Protein AF-A0A3Q0KCV6-F1 (afdb_monomer)

Mean predicted aligned error: 20.32 Å

Secondary structure (DSSP, 8-state):
-HHHHHHHHHHHHHHHHHHHHHHHHHHHHHHHHHHHHHHHHHHHHHHHHHHHHHHHHHHHHHHS-TT---SSTT---HHHHHHHHHHHHHHHHHHHHHHHHHHHHHHHHHHHHHS-----TT--HHHHHHHHHHHHHHHHHHHHHHHHHHHHHHHHHHHHHHHHHHHHHHT-S----------HHHHHHHHHHTTTT---HHHHHHTS---S-GGG-------------

Radius of gyration: 43.37 Å; Cα contacts (8 Å, |Δi|>4): 8; chains: 1; bounding box: 98×138×79 Å

Structure (mmCIF, N/CA/C/O backbone):
data_AF-A0A3Q0KCV6-F1
#
_entry.id   AF-A0A3Q0KCV6-F1
#
loop_
_atom_site.group_PDB
_atom_site.id
_atom_site.type_symbol
_atom_site.label_atom_id
_atom_site.label_alt_id
_atom_site.label_comp_id
_atom_site.label_asym_id
_atom_site.label_entity_id
_atom_site.label_seq_id
_atom_site.pdbx_PDB_ins_code
_atom_site.Cartn_x
_atom_site.Cartn_y
_atom_site.Cartn_z
_atom_site.occupancy
_atom_site.B_iso_or_equiv
_atom_site.auth_seq_id
_atom_site.auth_comp_id
_atom_site.auth_asym_id
_atom_site.auth_atom_id
_atom_site.pdbx_PDB_model_num
ATOM 1 N N . MET A 1 1 ? 47.510 -60.509 -46.203 1.00 56.00 1 MET A N 1
ATOM 2 C CA . MET A 1 1 ? 46.938 -59.535 -47.153 1.00 56.00 1 MET A CA 1
ATOM 3 C C . MET A 1 1 ? 45.638 -58.962 -46.602 1.00 56.00 1 MET A C 1
ATOM 5 O O . MET A 1 1 ? 45.603 -57.763 -46.408 1.00 56.00 1 MET A O 1
ATOM 9 N N . SER A 1 2 ? 44.637 -59.771 -46.224 1.00 66.00 2 SER A N 1
ATOM 10 C CA . SER A 1 2 ? 43.374 -59.248 -45.657 1.00 66.00 2 SER A CA 1
ATOM 11 C C . SER A 1 2 ? 43.513 -58.468 -44.338 1.00 66.00 2 SER A C 1
ATOM 13 O O . SER A 1 2 ? 42.807 -57.486 -44.146 1.00 66.00 2 SER A O 1
ATOM 15 N N . ASP A 1 3 ? 44.445 -58.845 -43.454 1.00 68.88 3 ASP A N 1
ATOM 16 C CA . ASP A 1 3 ? 44.674 -58.100 -42.201 1.00 68.88 3 ASP A CA 1
ATOM 17 C C . ASP A 1 3 ? 45.334 -56.726 -42.427 1.00 68.88 3 ASP A C 1
ATOM 19 O O . ASP A 1 3 ? 45.187 -55.828 -41.606 1.00 68.88 3 ASP A O 1
ATOM 23 N N . GLU A 1 4 ? 46.043 -56.549 -43.546 1.00 66.38 4 GLU A N 1
ATOM 24 C CA . GLU A 1 4 ? 46.790 -55.327 -43.873 1.00 66.38 4 GLU A CA 1
ATOM 25 C C . GLU A 1 4 ? 45.861 -54.275 -44.502 1.00 66.38 4 GLU A C 1
ATOM 27 O O . GLU A 1 4 ? 45.893 -53.117 -44.096 1.00 66.38 4 GLU A O 1
ATOM 32 N N . GLU A 1 5 ? 44.940 -54.693 -45.385 1.00 73.00 5 GLU A N 1
ATOM 33 C CA . GLU A 1 5 ? 43.872 -53.826 -45.919 1.00 73.00 5 GLU A CA 1
ATOM 34 C C . GLU A 1 5 ? 42.915 -53.349 -44.816 1.00 73.00 5 GLU A C 1
ATOM 36 O O . GLU A 1 5 ? 42.505 -52.190 -44.807 1.00 73.00 5 GLU A O 1
ATOM 41 N N . SER A 1 6 ? 42.590 -54.210 -43.842 1.00 71.25 6 SER A N 1
ATOM 42 C CA . SER A 1 6 ? 41.711 -53.825 -42.732 1.00 71.25 6 SER A CA 1
ATOM 43 C C . SER A 1 6 ? 42.385 -52.845 -41.760 1.00 71.25 6 SER A C 1
ATOM 45 O O . SER A 1 6 ? 41.703 -52.001 -41.181 1.00 71.25 6 SER A O 1
ATOM 47 N N . GLN A 1 7 ? 43.710 -52.930 -41.585 1.00 72.50 7 GLN A N 1
ATOM 48 C CA . GLN A 1 7 ? 44.479 -51.952 -40.803 1.00 72.50 7 GLN A CA 1
ATOM 49 C C . GLN A 1 7 ? 44.656 -50.626 -41.551 1.00 72.50 7 GLN A C 1
ATOM 51 O O . GLN A 1 7 ? 44.561 -49.573 -40.925 1.00 72.50 7 GLN A O 1
ATOM 56 N N . GLN A 1 8 ? 44.860 -50.666 -42.872 1.00 71.62 8 GLN A N 1
ATOM 57 C CA . GLN A 1 8 ? 44.928 -49.466 -43.712 1.00 71.62 8 GLN A CA 1
ATOM 58 C C . GLN A 1 8 ? 43.597 -48.711 -43.720 1.00 71.62 8 GLN A C 1
ATOM 60 O O . GLN A 1 8 ? 43.591 -47.523 -43.423 1.00 71.62 8 GLN A O 1
ATOM 65 N N . SER A 1 9 ? 42.472 -49.406 -43.923 1.00 73.00 9 SER A N 1
ATOM 66 C CA . SER A 1 9 ? 41.137 -48.791 -43.901 1.00 73.00 9 SER A CA 1
ATOM 67 C C . SER A 1 9 ? 40.805 -48.152 -42.547 1.00 73.00 9 SER A C 1
ATOM 69 O O . SER A 1 9 ? 40.265 -47.053 -42.516 1.00 73.00 9 SER A O 1
ATOM 71 N N . SER A 1 10 ? 41.169 -48.787 -41.426 1.00 79.62 10 SER A N 1
ATOM 72 C CA . SER A 1 10 ? 40.952 -48.201 -40.094 1.00 79.62 10 SER A CA 1
ATOM 73 C C . SER A 1 10 ? 41.863 -47.000 -39.811 1.00 79.62 10 SER A C 1
ATOM 75 O O . SER A 1 10 ? 41.483 -46.131 -39.028 1.00 79.62 10 SER A O 1
ATOM 77 N N . SER A 1 11 ? 43.066 -46.965 -40.393 1.00 82.94 11 SER A N 1
ATOM 78 C CA . SER A 1 11 ? 43.980 -45.826 -40.264 1.00 82.94 11 SER A CA 1
ATOM 79 C C . SER A 1 11 ? 43.503 -44.645 -41.105 1.00 82.94 11 SER A C 1
ATOM 81 O O . SER A 1 11 ? 43.511 -43.525 -40.609 1.00 82.94 11 SER A O 1
ATOM 83 N N . GLU A 1 12 ? 43.047 -44.896 -42.336 1.00 82.50 12 GLU A N 1
ATOM 84 C CA . GLU A 1 12 ? 42.487 -43.872 -43.227 1.00 82.50 12 GLU A CA 1
ATOM 85 C C . GLU A 1 12 ? 41.202 -43.266 -42.645 1.00 82.50 12 GLU A C 1
ATOM 87 O O . GLU A 1 12 ? 41.104 -42.046 -42.575 1.00 82.50 12 GLU A O 1
ATOM 92 N N . GLU A 1 13 ? 40.275 -44.077 -42.112 1.00 79.69 13 GLU A N 1
ATOM 93 C CA . GLU A 1 13 ? 39.070 -43.559 -41.436 1.00 79.69 13 GLU A CA 1
ATOM 94 C C . GLU A 1 13 ? 39.417 -42.689 -40.213 1.00 79.69 13 GLU A C 1
ATOM 96 O O . GLU A 1 13 ? 38.795 -41.651 -39.991 1.00 79.69 13 GLU A O 1
ATOM 101 N N . SER A 1 14 ? 40.434 -43.073 -39.430 1.00 82.50 14 SER A N 1
ATOM 102 C CA . SER A 1 14 ? 40.869 -42.282 -38.271 1.00 82.50 14 SER A CA 1
ATOM 103 C C . SER A 1 14 ? 41.563 -40.976 -38.671 1.00 82.50 14 SER A C 1
ATOM 105 O O . SER A 1 14 ? 41.481 -39.998 -37.923 1.00 82.50 14 SER A O 1
ATOM 107 N N . GLU A 1 15 ? 42.280 -40.956 -39.795 1.00 82.88 15 GLU A N 1
ATOM 108 C CA . GLU A 1 15 ? 42.893 -39.740 -40.332 1.00 82.88 15 GLU A CA 1
ATOM 109 C C . GLU A 1 15 ? 41.817 -38.805 -40.898 1.00 82.88 15 GLU A C 1
ATOM 111 O O . GLU A 1 15 ? 41.796 -37.632 -40.515 1.00 82.88 15 GLU A O 1
ATOM 116 N N . GLU A 1 16 ? 40.868 -39.324 -41.685 1.00 82.31 16 GLU A N 1
ATOM 117 C CA . GLU A 1 16 ? 39.730 -38.561 -42.219 1.00 82.31 16 GLU A CA 1
ATOM 118 C C . GLU A 1 16 ? 38.868 -37.945 -41.105 1.00 82.31 16 GLU A C 1
ATOM 120 O O . GLU A 1 16 ? 38.565 -36.752 -41.160 1.00 82.31 16 GLU A O 1
ATOM 125 N N . GLU A 1 17 ? 38.536 -38.694 -40.044 1.00 82.31 17 GLU A N 1
ATOM 126 C CA . GLU A 1 17 ? 37.753 -38.167 -38.912 1.00 82.31 17 GLU A CA 1
ATOM 127 C C . GLU A 1 17 ? 38.504 -37.038 -38.178 1.00 82.31 17 GLU A C 1
ATOM 129 O O . GLU A 1 17 ? 37.912 -36.022 -37.796 1.00 82.31 17 GLU A O 1
ATOM 134 N N . SER A 1 18 ? 39.831 -37.161 -38.045 1.00 85.62 18 SER A N 1
ATOM 135 C CA . SER A 1 18 ? 40.669 -36.112 -37.450 1.00 85.62 18 SER A CA 1
ATOM 136 C C . SER A 1 18 ? 40.753 -34.858 -38.332 1.00 85.62 18 SER A C 1
ATOM 138 O O . SER A 1 18 ? 40.720 -33.728 -37.830 1.00 85.62 18 SER A O 1
ATOM 140 N N . GLU A 1 19 ? 40.817 -35.025 -39.655 1.00 88.56 19 GLU A N 1
ATOM 141 C CA . GLU A 1 19 ? 40.820 -33.914 -40.602 1.00 88.56 19 GLU A CA 1
ATOM 142 C C . GLU A 1 19 ? 39.466 -33.195 -40.608 1.00 88.56 19 GLU A C 1
ATOM 144 O O . GLU A 1 19 ? 39.440 -31.963 -40.502 1.00 88.56 19 GLU A O 1
ATOM 149 N N . GLU A 1 20 ? 38.352 -33.933 -40.610 1.00 86.06 20 GLU A N 1
ATOM 150 C CA . GLU A 1 20 ? 37.003 -33.366 -40.508 1.00 86.06 20 GLU A CA 1
ATOM 151 C C . GLU A 1 20 ? 36.790 -32.602 -39.192 1.00 86.06 20 GLU A C 1
ATOM 153 O O . GLU A 1 20 ? 36.236 -31.494 -39.201 1.00 86.06 20 GLU A O 1
ATOM 158 N N . GLU A 1 21 ? 37.259 -33.134 -38.056 1.00 86.94 21 GLU A N 1
ATOM 159 C CA . GLU A 1 21 ? 37.145 -32.456 -36.759 1.00 86.94 21 GLU A CA 1
ATOM 160 C C . GLU A 1 21 ? 37.968 -31.157 -36.733 1.00 86.94 21 GLU A C 1
ATOM 162 O O . GLU A 1 21 ? 37.464 -30.105 -36.317 1.00 86.94 21 GLU A O 1
ATOM 167 N N . THR A 1 22 ? 39.198 -31.177 -37.263 1.00 89.69 22 THR A N 1
ATOM 168 C CA . THR A 1 22 ? 40.029 -29.963 -37.348 1.00 89.69 22 THR A CA 1
ATOM 169 C C . THR A 1 22 ? 39.470 -28.930 -38.329 1.00 89.69 22 THR A C 1
ATOM 171 O O . THR A 1 22 ? 39.596 -27.720 -38.089 1.00 89.69 22 THR A O 1
ATOM 174 N N . GLU A 1 23 ? 38.836 -29.358 -39.425 1.00 89.56 23 GLU A N 1
ATOM 175 C CA . GLU A 1 23 ? 38.186 -28.452 -40.369 1.00 89.56 23 GLU A CA 1
ATOM 176 C C . GLU A 1 23 ? 36.927 -27.828 -39.753 1.00 89.56 23 GLU A C 1
ATOM 178 O O . GLU A 1 23 ? 36.720 -26.612 -39.853 1.00 89.56 23 GLU A O 1
ATOM 183 N N . LYS A 1 24 ? 36.121 -28.624 -39.042 1.00 90.69 24 LYS A N 1
ATOM 184 C CA . LYS A 1 24 ? 34.935 -28.151 -38.323 1.00 90.69 24 LYS A CA 1
ATOM 185 C C . LYS A 1 24 ? 35.299 -27.154 -37.224 1.00 90.69 24 LYS A C 1
ATOM 187 O O . LYS A 1 24 ? 34.682 -26.092 -37.151 1.00 90.69 24 LYS A O 1
ATOM 192 N N . GLU A 1 25 ? 36.339 -27.422 -36.435 1.00 90.88 25 GLU A N 1
ATOM 193 C CA . GLU A 1 25 ? 36.815 -26.498 -35.397 1.00 90.88 25 GLU A CA 1
ATOM 194 C C . GLU A 1 25 ? 37.319 -25.174 -36.001 1.00 90.88 25 GLU A C 1
ATOM 196 O O . GLU A 1 25 ? 37.036 -24.089 -35.477 1.00 90.88 25 GLU A O 1
ATOM 201 N N . LYS A 1 26 ? 38.035 -25.227 -37.135 1.00 92.44 26 LYS A N 1
ATOM 202 C CA . LYS A 1 26 ? 38.460 -24.020 -37.866 1.00 92.44 26 LYS A CA 1
ATOM 203 C C . LYS A 1 26 ? 37.263 -23.219 -38.376 1.00 92.44 26 LYS A C 1
ATOM 205 O O . LYS A 1 26 ? 37.258 -21.998 -38.205 1.00 92.44 26 LYS A O 1
ATOM 210 N N . ARG A 1 27 ? 36.248 -23.883 -38.944 1.00 92.25 27 ARG A N 1
ATOM 211 C CA . ARG A 1 27 ? 35.008 -23.242 -39.416 1.00 92.25 27 ARG A CA 1
ATOM 212 C C . ARG A 1 27 ? 34.227 -22.604 -38.264 1.00 92.25 27 ARG A C 1
ATOM 214 O O . ARG A 1 27 ? 33.822 -21.450 -38.384 1.00 92.25 27 ARG A O 1
ATOM 221 N N . GLU A 1 28 ? 34.083 -23.286 -37.127 1.00 91.69 28 GLU A N 1
ATOM 222 C CA . GLU A 1 28 ? 33.410 -22.741 -35.936 1.00 91.69 28 GLU A CA 1
ATOM 223 C C . GLU A 1 28 ? 34.157 -21.529 -35.355 1.00 91.69 28 GLU A C 1
ATOM 225 O O . GLU A 1 28 ? 33.541 -20.499 -35.065 1.00 91.69 28 GLU A O 1
ATOM 230 N N . LYS A 1 29 ? 35.493 -21.597 -35.255 1.00 92.44 29 LYS A N 1
ATOM 231 C CA . LYS A 1 29 ? 36.323 -20.458 -34.822 1.00 92.44 29 LYS A CA 1
ATOM 232 C C . LYS A 1 29 ? 36.234 -19.279 -35.789 1.00 92.44 29 LYS A C 1
ATOM 234 O O . LYS A 1 29 ? 36.196 -18.129 -35.345 1.00 92.44 29 LYS A O 1
ATOM 239 N N . GLU A 1 30 ? 36.214 -19.527 -37.097 1.00 92.50 30 GLU A N 1
ATOM 240 C CA . GLU A 1 30 ? 36.059 -18.474 -38.102 1.00 92.50 30 GLU A CA 1
ATOM 241 C C . GLU A 1 30 ? 34.667 -17.830 -38.034 1.00 92.50 30 GLU A C 1
ATOM 243 O O . GLU A 1 30 ? 34.565 -16.601 -38.011 1.00 92.50 30 GLU A O 1
ATOM 248 N N . GLU A 1 31 ? 33.600 -18.626 -37.916 1.00 92.50 31 GLU A N 1
ATOM 249 C CA . GLU A 1 31 ? 32.241 -18.115 -37.722 1.00 92.50 31 GLU A CA 1
ATOM 250 C C . GLU A 1 31 ? 32.115 -17.283 -36.444 1.00 92.50 31 GLU A C 1
ATOM 252 O O . GLU A 1 31 ? 31.537 -16.193 -36.476 1.00 92.50 31 GLU A O 1
ATOM 257 N N . GLU A 1 32 ? 32.672 -17.748 -35.324 1.00 92.38 32 GLU A N 1
ATOM 258 C CA . GLU A 1 32 ? 32.639 -17.006 -34.065 1.00 92.38 32 GLU A CA 1
ATOM 259 C C . GLU A 1 32 ? 33.381 -15.667 -34.189 1.00 92.38 32 GLU A C 1
ATOM 261 O O . GLU A 1 32 ? 32.884 -14.627 -33.740 1.00 92.38 32 GLU A O 1
ATOM 266 N N . ARG A 1 33 ? 34.545 -15.658 -34.851 1.00 92.75 33 ARG A N 1
ATOM 267 C CA . ARG A 1 33 ? 35.286 -14.421 -35.131 1.00 92.75 33 ARG A CA 1
ATOM 268 C C . ARG A 1 33 ? 34.484 -13.462 -36.004 1.00 92.75 33 ARG A C 1
ATOM 270 O O . ARG A 1 33 ? 34.406 -12.282 -35.660 1.00 92.75 33 ARG A O 1
ATOM 277 N N . ARG A 1 34 ? 33.844 -13.952 -37.071 1.00 92.69 34 ARG A N 1
ATOM 278 C CA . ARG A 1 34 ? 32.993 -13.128 -37.945 1.00 92.69 34 ARG A CA 1
ATOM 279 C C . ARG A 1 34 ? 31.799 -12.546 -37.190 1.00 92.69 34 ARG A C 1
ATOM 281 O O . ARG A 1 34 ? 31.542 -11.352 -37.318 1.00 92.69 34 ARG A O 1
ATOM 288 N N . ARG A 1 35 ? 31.127 -13.337 -36.344 1.00 91.62 35 ARG A N 1
ATOM 289 C CA . ARG A 1 35 ? 30.010 -12.863 -35.502 1.00 91.62 35 ARG A CA 1
ATOM 290 C C . ARG A 1 35 ? 30.453 -11.768 -34.529 1.00 91.62 35 ARG A C 1
ATOM 292 O O . ARG A 1 35 ? 29.787 -10.741 -34.425 1.00 91.62 35 ARG A O 1
ATOM 299 N N . ARG A 1 36 ? 31.598 -11.947 -33.859 1.00 91.38 36 ARG A N 1
ATOM 300 C CA . ARG A 1 36 ? 32.158 -10.938 -32.938 1.00 91.38 36 ARG A CA 1
ATOM 301 C C . ARG A 1 36 ? 32.555 -9.651 -33.666 1.00 91.38 36 ARG A C 1
ATOM 303 O O . ARG A 1 36 ? 32.290 -8.558 -33.168 1.00 91.38 36 ARG A O 1
ATOM 310 N N . GLU A 1 37 ? 33.181 -9.756 -34.837 1.00 92.00 37 GLU A N 1
ATOM 311 C CA . GLU A 1 37 ? 33.550 -8.588 -35.648 1.00 92.00 37 GLU A CA 1
ATOM 312 C C . GLU A 1 37 ? 32.313 -7.829 -36.153 1.00 92.00 37 GLU A C 1
ATOM 314 O O . GLU A 1 37 ? 32.285 -6.595 -36.094 1.00 92.00 37 GLU A O 1
ATOM 319 N N . GLU A 1 38 ? 31.263 -8.544 -36.568 1.00 92.44 38 GLU A N 1
ATOM 320 C CA . GLU A 1 38 ? 29.994 -7.947 -36.986 1.00 92.44 38 GLU A CA 1
ATOM 321 C C . GLU A 1 38 ? 29.279 -7.240 -35.823 1.00 92.44 38 GLU A C 1
ATOM 323 O O . GLU A 1 38 ? 28.826 -6.104 -35.979 1.00 92.44 38 GLU A O 1
ATOM 328 N N . GLU A 1 39 ? 29.239 -7.847 -34.634 1.00 92.31 39 GLU A N 1
ATOM 329 C CA . GLU A 1 39 ? 28.648 -7.236 -33.437 1.00 92.31 39 GLU A CA 1
ATOM 330 C C . GLU A 1 39 ? 29.364 -5.928 -33.055 1.00 92.31 39 GLU A C 1
ATOM 332 O O . GLU A 1 39 ? 28.720 -4.894 -32.838 1.00 92.31 39 GLU A O 1
ATOM 337 N N . VAL A 1 40 ? 30.702 -5.931 -33.059 1.00 95.12 40 VAL A N 1
ATOM 338 C CA . VAL A 1 40 ? 31.512 -4.733 -32.777 1.00 95.12 40 VAL A CA 1
ATOM 339 C C . VAL A 1 40 ? 31.303 -3.654 -33.846 1.00 95.12 40 VAL A C 1
ATOM 341 O O . VAL A 1 40 ? 31.246 -2.461 -33.521 1.00 95.12 40 VAL A O 1
ATOM 344 N N . ALA A 1 41 ? 31.168 -4.034 -35.120 1.00 95.00 41 ALA A N 1
ATOM 345 C CA . ALA A 1 41 ? 30.876 -3.098 -36.202 1.00 95.00 41 ALA A CA 1
ATOM 346 C C . ALA A 1 41 ? 29.479 -2.468 -36.051 1.00 95.00 41 ALA A C 1
ATOM 348 O O . ALA A 1 41 ? 29.352 -1.241 -36.134 1.00 95.00 41 ALA A O 1
ATOM 349 N N . GLN A 1 42 ? 28.455 -3.272 -35.740 1.00 92.50 42 GLN A N 1
ATOM 350 C CA . GLN A 1 42 ? 27.093 -2.791 -35.488 1.00 92.50 42 GLN A CA 1
ATOM 351 C C . GLN A 1 42 ? 27.034 -1.863 -34.265 1.00 92.50 42 GLN A C 1
ATOM 353 O O . GLN A 1 42 ? 26.396 -0.808 -34.319 1.00 92.50 42 GLN A O 1
ATOM 358 N N . GLU A 1 43 ? 27.730 -2.190 -33.171 1.00 92.69 43 GLU A N 1
ATOM 359 C CA . GLU A 1 43 ? 27.782 -1.337 -31.978 1.00 92.69 43 GLU A CA 1
ATOM 360 C C . GLU A 1 43 ? 28.440 0.021 -32.282 1.00 92.69 43 GLU A C 1
ATOM 362 O O . GLU A 1 43 ? 27.935 1.078 -31.881 1.00 92.69 43 GLU A O 1
ATOM 367 N N . ARG A 1 44 ? 29.545 0.022 -33.042 1.00 93.56 44 ARG A N 1
ATOM 368 C CA . ARG A 1 44 ? 30.211 1.256 -33.489 1.00 93.56 44 ARG A CA 1
ATOM 369 C C . ARG A 1 44 ? 29.294 2.098 -34.372 1.00 93.56 44 ARG A C 1
ATOM 371 O O . ARG A 1 44 ? 29.227 3.314 -34.179 1.00 93.56 44 ARG A O 1
ATOM 378 N N . GLN A 1 45 ? 28.568 1.475 -35.298 1.00 92.44 45 GLN A N 1
ATOM 379 C CA . GLN A 1 45 ? 27.646 2.175 -36.191 1.00 92.44 45 GLN A CA 1
ATOM 380 C C . GLN A 1 45 ? 26.478 2.800 -35.411 1.00 92.44 45 GLN A C 1
ATOM 382 O O . GLN A 1 45 ? 26.192 3.983 -35.599 1.00 92.44 45 GLN A O 1
ATOM 387 N N . ARG A 1 46 ? 25.901 2.070 -34.442 1.00 92.88 46 ARG A N 1
ATOM 388 C CA . ARG A 1 46 ? 24.862 2.584 -33.529 1.00 92.88 46 ARG A CA 1
ATOM 389 C C . ARG A 1 46 ? 25.357 3.767 -32.697 1.00 92.88 46 ARG A C 1
ATOM 391 O O . ARG A 1 46 ? 24.667 4.779 -32.610 1.00 92.88 46 ARG A O 1
ATOM 398 N N . LYS A 1 47 ? 26.569 3.691 -32.132 1.00 93.62 47 LYS A N 1
ATOM 399 C CA . LYS A 1 47 ? 27.167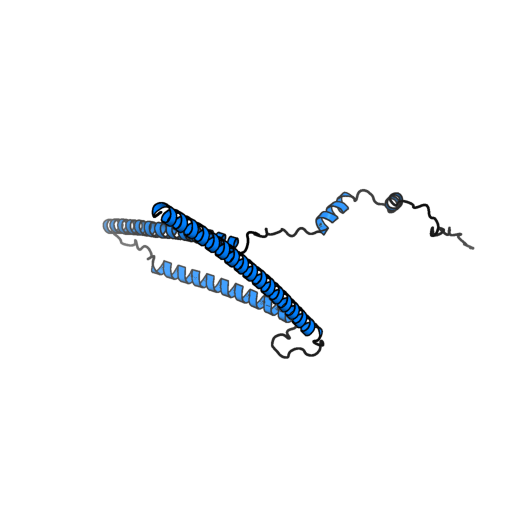 4.805 -31.366 1.00 93.62 47 LYS A CA 1
ATOM 400 C C . LYS A 1 47 ? 27.401 6.043 -32.233 1.00 93.62 47 LYS A C 1
ATOM 402 O O . LYS A 1 47 ? 27.160 7.163 -31.780 1.00 93.62 47 LYS A O 1
ATOM 407 N N . LEU A 1 48 ? 27.860 5.862 -33.472 1.00 93.62 48 LEU A N 1
ATOM 408 C CA . LEU A 1 48 ? 28.056 6.964 -34.417 1.00 93.62 48 LEU A CA 1
ATOM 409 C C . LEU A 1 48 ? 26.725 7.595 -34.840 1.00 93.62 48 LEU A C 1
ATOM 411 O O . LEU A 1 48 ? 26.634 8.821 -34.902 1.00 93.62 48 LEU A O 1
ATOM 415 N N . GLU A 1 49 ? 25.694 6.791 -35.092 1.00 91.50 49 GLU A N 1
ATOM 416 C CA . GLU A 1 49 ? 24.355 7.277 -35.430 1.00 91.50 49 GLU A CA 1
ATOM 417 C C . GLU A 1 49 ? 23.702 8.009 -34.250 1.00 91.50 49 GLU A C 1
ATOM 419 O O . GLU A 1 49 ? 23.169 9.106 -34.419 1.00 91.50 49 GLU A O 1
ATOM 424 N N . GLU A 1 50 ? 23.819 7.474 -33.033 1.00 91.19 50 GLU A N 1
ATOM 425 C CA . GLU A 1 50 ? 23.315 8.122 -31.821 1.00 91.19 50 GLU A CA 1
ATOM 426 C C . GLU A 1 50 ? 24.025 9.458 -31.563 1.00 91.19 50 GLU A C 1
ATOM 428 O O . GLU A 1 50 ? 23.374 10.460 -31.248 1.00 91.19 50 GLU A O 1
ATOM 433 N N . LYS A 1 51 ? 25.352 9.506 -31.745 1.00 93.19 51 LYS A N 1
ATOM 434 C CA . LYS A 1 51 ? 26.129 10.745 -31.632 1.00 93.19 51 LYS A CA 1
ATOM 435 C C . LYS A 1 51 ? 25.695 11.767 -32.685 1.00 93.19 51 LYS A C 1
ATOM 437 O O . LYS A 1 51 ? 25.395 12.900 -32.318 1.00 93.19 51 LYS A O 1
ATOM 442 N N . LYS A 1 52 ? 25.561 11.365 -33.954 1.00 92.00 52 LYS A N 1
ATOM 443 C CA . LYS A 1 52 ? 25.057 12.240 -35.029 1.00 92.00 52 LYS A CA 1
ATOM 444 C C . LYS A 1 52 ? 23.637 12.734 -34.752 1.00 92.00 52 LYS A C 1
ATOM 446 O O . LYS A 1 52 ? 23.345 13.902 -34.984 1.00 92.00 52 LYS A O 1
ATOM 451 N N . ARG A 1 53 ? 22.758 11.884 -34.214 1.00 87.81 53 ARG A N 1
ATOM 452 C CA . ARG A 1 53 ? 21.388 12.259 -33.837 1.00 87.81 53 ARG A CA 1
ATOM 453 C C . ARG A 1 53 ? 21.375 13.280 -32.699 1.00 87.81 53 ARG A C 1
ATOM 455 O O . ARG A 1 53 ? 20.629 14.254 -32.775 1.00 87.81 53 ARG A O 1
ATOM 462 N N . LYS A 1 54 ? 22.215 13.090 -31.676 1.00 88.19 54 LYS A N 1
ATOM 463 C CA . LYS A 1 54 ? 22.386 14.041 -30.564 1.00 88.19 54 LYS A CA 1
ATOM 464 C C . LYS A 1 54 ? 22.939 15.382 -31.049 1.00 88.19 54 LYS A C 1
ATOM 466 O O . LYS A 1 54 ? 22.394 16.424 -30.694 1.00 88.19 54 LYS A O 1
ATOM 471 N N . GLU A 1 55 ? 23.960 15.358 -31.902 1.00 89.12 55 GLU A N 1
ATOM 472 C CA . GLU A 1 55 ? 24.550 16.564 -32.494 1.00 89.12 55 GLU A CA 1
ATOM 473 C C . GLU A 1 55 ? 23.557 17.297 -33.409 1.00 89.12 55 GLU A C 1
ATOM 475 O O . GLU A 1 55 ? 23.442 18.518 -33.329 1.00 89.12 55 GLU A O 1
ATOM 480 N N . ALA A 1 56 ? 22.768 16.576 -34.213 1.00 86.69 56 ALA A N 1
ATOM 481 C CA . ALA A 1 56 ? 21.712 17.159 -35.042 1.00 86.69 56 ALA A CA 1
ATOM 482 C C . ALA A 1 56 ? 20.581 17.777 -34.200 1.00 86.69 56 ALA A C 1
ATOM 484 O O . ALA A 1 56 ? 20.081 18.858 -34.524 1.00 86.69 56 ALA A O 1
ATOM 485 N N . GLU A 1 57 ? 20.188 17.136 -33.094 1.00 82.19 57 GLU A N 1
ATOM 486 C CA . GLU A 1 57 ? 19.202 17.687 -32.159 1.00 82.19 57 GLU A CA 1
ATOM 487 C C . GLU A 1 57 ? 19.728 18.954 -31.464 1.00 82.19 57 GLU A C 1
ATOM 489 O O . GLU A 1 57 ? 18.996 19.940 -31.328 1.00 82.19 57 GLU A O 1
ATOM 494 N N . GLU A 1 58 ? 20.997 18.963 -31.048 1.00 80.56 58 GLU A N 1
ATOM 495 C CA . GLU A 1 58 ? 21.629 20.131 -30.433 1.00 80.56 58 GLU A CA 1
ATOM 496 C C . GLU A 1 58 ? 21.803 21.279 -31.439 1.00 80.56 58 GLU A C 1
ATOM 498 O O . GLU A 1 58 ? 21.451 22.423 -31.137 1.00 80.56 58 GLU A O 1
ATOM 503 N N . ALA A 1 59 ? 22.255 20.983 -32.661 1.00 81.62 59 ALA A N 1
ATOM 504 C CA . ALA A 1 59 ? 22.380 21.958 -33.741 1.00 81.62 59 ALA A CA 1
ATOM 505 C C . ALA A 1 59 ? 21.016 22.555 -34.122 1.00 81.62 59 ALA A C 1
ATOM 507 O O . ALA A 1 59 ? 20.891 23.775 -34.249 1.00 81.62 59 ALA A O 1
ATOM 508 N N . SER A 1 60 ? 19.968 21.727 -34.205 1.00 77.31 60 SER A N 1
ATOM 509 C CA . SER A 1 60 ? 18.588 22.180 -34.426 1.00 77.31 60 SER A CA 1
ATOM 510 C C . SER A 1 60 ? 18.089 23.076 -33.288 1.00 77.31 60 SER A C 1
ATOM 512 O O . SER A 1 60 ? 17.455 24.103 -33.534 1.00 77.31 60 SER A O 1
ATOM 514 N N . LYS A 1 61 ? 18.422 22.767 -32.026 1.00 72.94 61 LYS A N 1
ATOM 515 C CA . LYS A 1 61 ? 18.120 23.653 -30.887 1.00 72.94 61 LYS A CA 1
ATOM 516 C C . LYS A 1 61 ? 18.859 24.993 -30.981 1.00 72.94 61 LYS A C 1
ATOM 518 O O . LYS A 1 61 ? 18.261 26.012 -30.642 1.00 72.94 61 LYS A O 1
ATOM 523 N N . LYS A 1 62 ? 20.110 25.009 -31.458 1.00 69.44 62 LYS A N 1
ATOM 524 C CA . LYS A 1 62 ? 20.952 26.217 -31.583 1.00 69.44 62 LYS A CA 1
ATOM 525 C C . LYS A 1 62 ? 20.572 27.111 -32.768 1.00 69.44 62 LYS A C 1
ATOM 527 O O . LYS A 1 62 ? 20.611 28.329 -32.636 1.00 69.44 62 LYS A O 1
ATOM 532 N N . GLN A 1 63 ? 20.167 26.531 -33.902 1.00 62.31 63 GLN A N 1
ATOM 533 C CA . GLN A 1 63 ? 19.747 27.286 -35.094 1.00 62.31 63 GLN A CA 1
ATOM 534 C C . GLN A 1 63 ? 18.354 27.918 -34.967 1.00 62.31 63 GLN A C 1
ATOM 536 O O . GLN A 1 63 ? 17.974 28.775 -35.770 1.00 62.31 63 GLN A O 1
ATOM 541 N N . ARG A 1 64 ? 17.572 27.545 -33.949 1.00 54.84 64 ARG A N 1
ATOM 542 C CA . ARG A 1 64 ? 16.275 28.175 -33.694 1.00 54.84 64 ARG A CA 1
ATOM 543 C C . ARG A 1 64 ? 16.467 29.574 -33.117 1.00 54.84 64 ARG A C 1
ATOM 545 O O . ARG A 1 64 ? 16.653 29.755 -31.918 1.00 54.84 64 ARG A O 1
ATOM 552 N N . LYS A 1 65 ? 16.371 30.571 -34.004 1.00 53.22 65 LYS A N 1
ATOM 553 C CA . LYS A 1 65 ? 16.346 32.002 -33.671 1.00 53.22 65 LYS A CA 1
ATOM 554 C C . LYS A 1 65 ? 15.315 32.282 -32.555 1.00 53.22 65 LYS A C 1
ATOM 556 O O . LYS A 1 65 ? 14.187 31.787 -32.647 1.00 53.22 65 LYS A O 1
ATOM 561 N N . PRO A 1 66 ? 15.636 33.116 -31.546 1.00 55.03 66 PRO A N 1
ATOM 562 C CA . PRO A 1 66 ? 14.832 33.323 -30.329 1.00 55.03 66 PRO A CA 1
ATOM 563 C C . PRO A 1 66 ? 13.488 34.069 -30.521 1.00 55.03 66 PRO A C 1
ATOM 565 O O . PRO A 1 66 ? 12.942 34.621 -29.569 1.00 55.03 66 PRO A O 1
ATOM 568 N N . GLY A 1 67 ? 12.916 34.072 -31.730 1.00 56.25 67 GLY A N 1
ATOM 569 C CA . GLY A 1 67 ? 11.652 34.743 -32.063 1.00 56.25 67 GLY A CA 1
ATOM 570 C C . GLY A 1 67 ? 10.507 33.808 -32.462 1.00 56.25 67 GLY A C 1
ATOM 571 O O . GLY A 1 67 ? 9.345 34.145 -32.245 1.00 56.25 67 GLY A O 1
ATOM 572 N N . GLN A 1 68 ? 10.788 32.604 -32.972 1.00 55.50 68 GLN A N 1
ATOM 573 C CA . GLN A 1 68 ? 9.738 31.638 -33.321 1.00 55.50 68 GLN A CA 1
ATOM 574 C C . GLN A 1 68 ? 9.328 30.835 -32.083 1.00 55.50 68 GLN A C 1
ATOM 576 O O . GLN A 1 68 ? 9.534 29.624 -31.976 1.00 55.50 68 GLN A O 1
ATOM 581 N N . LYS A 1 69 ? 8.740 31.539 -31.108 1.00 51.34 69 LYS A N 1
ATOM 582 C CA . LYS A 1 69 ? 7.995 30.917 -30.014 1.00 51.34 69 LYS A CA 1
ATOM 583 C C . LYS A 1 69 ? 6.918 30.053 -30.662 1.00 51.34 69 LYS A C 1
ATOM 585 O O . LYS A 1 69 ? 6.003 30.575 -31.294 1.00 51.34 69 LYS A O 1
ATOM 590 N N . ARG A 1 70 ? 7.045 28.728 -30.541 1.00 55.34 70 ARG A N 1
ATOM 591 C CA . ARG A 1 70 ? 5.984 27.795 -30.928 1.00 55.34 70 ARG A CA 1
ATOM 592 C C . ARG A 1 70 ? 4.689 28.312 -30.290 1.00 55.34 70 ARG A C 1
ATOM 594 O O . ARG A 1 70 ? 4.583 28.283 -29.067 1.00 55.34 70 ARG A O 1
ATOM 601 N N . LYS A 1 71 ? 3.704 28.731 -31.091 1.00 54.50 71 LYS A N 1
ATOM 602 C CA . LYS A 1 71 ? 2.293 28.880 -30.676 1.00 54.50 71 LYS A CA 1
ATOM 603 C C . LYS A 1 71 ? 1.654 27.504 -30.382 1.00 54.50 71 LYS A C 1
ATOM 605 O O . LYS A 1 71 ? 0.485 27.278 -30.644 1.00 54.50 71 LYS A O 1
ATOM 610 N N . GLY A 1 72 ? 2.445 26.558 -29.881 1.00 48.69 72 GLY A N 1
ATOM 611 C CA . GLY A 1 72 ? 1.996 25.289 -29.324 1.00 48.69 72 GLY A CA 1
ATOM 612 C C . GLY A 1 72 ? 2.255 25.323 -27.824 1.00 48.69 72 GLY A C 1
ATOM 613 O O . GLY A 1 72 ? 3.090 26.106 -27.370 1.00 48.69 72 GLY A O 1
ATOM 614 N N . LEU A 1 73 ? 1.562 24.476 -27.067 1.00 53.62 73 LEU A N 1
ATOM 615 C CA . LEU A 1 73 ? 1.491 24.404 -25.595 1.00 53.62 73 LEU A CA 1
ATOM 616 C C . LEU A 1 73 ? 2.821 24.466 -24.782 1.00 53.62 73 LEU A C 1
ATOM 618 O O . LEU A 1 73 ? 2.795 24.388 -23.560 1.00 53.62 73 LEU A O 1
ATOM 622 N N . GLY A 1 74 ? 3.994 24.631 -25.400 1.00 56.88 74 GLY A N 1
ATOM 623 C CA . GLY A 1 74 ? 5.305 24.784 -24.752 1.00 56.88 74 GLY A CA 1
ATOM 624 C C . GLY A 1 74 ? 5.769 26.224 -24.464 1.00 56.88 74 GLY A C 1
ATOM 625 O O . GLY A 1 74 ? 6.842 26.399 -23.875 1.00 56.88 74 GLY A O 1
ATOM 626 N N . GLY A 1 75 ? 4.995 27.246 -24.853 1.00 62.12 75 GLY A N 1
ATOM 627 C CA . GLY A 1 75 ? 5.328 28.676 -24.719 1.00 62.12 75 GLY A CA 1
ATOM 628 C C . GLY A 1 75 ? 5.081 29.318 -23.344 1.00 62.12 75 GLY A C 1
ATOM 629 O O . GLY A 1 75 ? 5.105 30.543 -23.238 1.00 62.12 75 GLY A O 1
ATOM 630 N N . LEU A 1 76 ? 4.821 28.537 -22.289 1.00 76.38 76 LEU A N 1
ATOM 631 C CA . LEU A 1 76 ? 4.610 29.093 -20.948 1.00 76.38 76 LEU A CA 1
ATOM 632 C C . LEU A 1 76 ? 5.891 29.769 -20.418 1.00 76.38 76 LEU A C 1
ATOM 634 O O . LEU A 1 76 ? 6.983 29.200 -20.504 1.00 76.38 76 LEU A O 1
ATOM 638 N N . SER A 1 77 ? 5.736 30.957 -19.818 1.00 83.62 77 SER A N 1
ATOM 639 C CA . SER A 1 77 ? 6.786 31.622 -19.027 1.00 83.62 77 SER A CA 1
ATOM 640 C C . SER A 1 77 ? 7.360 30.659 -17.974 1.00 83.62 77 SER A C 1
ATOM 642 O O . SER A 1 77 ? 6.635 29.809 -17.452 1.00 83.62 77 SER A O 1
ATOM 644 N N . LYS A 1 78 ? 8.654 30.784 -17.640 1.00 86.50 78 LYS A N 1
ATOM 645 C CA . LYS A 1 78 ? 9.334 29.963 -16.614 1.00 86.50 78 LYS A CA 1
ATOM 646 C C . LYS A 1 78 ? 8.562 29.956 -15.290 1.00 86.50 78 LYS A C 1
ATOM 648 O O . LYS A 1 78 ? 8.444 28.916 -14.648 1.00 86.50 78 LYS A O 1
ATOM 653 N N . GLU A 1 79 ? 7.990 31.099 -14.933 1.00 87.69 79 GLU A N 1
ATOM 654 C CA . GLU A 1 79 ? 7.146 31.262 -13.754 1.00 87.69 79 GLU A CA 1
ATOM 655 C C . GLU A 1 79 ? 5.849 30.447 -13.849 1.00 87.69 79 GLU A C 1
ATOM 657 O O . GLU A 1 79 ? 5.552 29.662 -12.950 1.00 87.69 79 GLU A O 1
ATOM 662 N N . LYS A 1 80 ? 5.141 30.523 -14.986 1.00 89.25 80 LYS A N 1
ATOM 663 C CA . LYS A 1 80 ? 3.933 29.721 -15.241 1.00 89.25 80 LYS A CA 1
ATOM 664 C C . LYS A 1 80 ? 4.226 28.217 -15.222 1.00 89.25 80 LYS A C 1
ATOM 666 O O . LYS A 1 80 ? 3.426 27.456 -14.694 1.00 89.25 80 LYS A 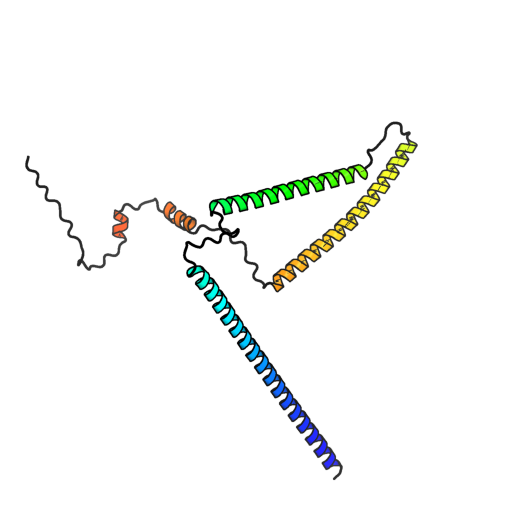O 1
ATOM 671 N N . LYS A 1 81 ? 5.381 27.775 -15.739 1.00 89.56 81 LYS A N 1
ATOM 672 C CA . LYS A 1 81 ? 5.812 26.362 -15.669 1.00 89.56 81 LYS A CA 1
ATOM 673 C C . LYS A 1 81 ? 6.059 25.901 -14.228 1.00 89.56 81 LYS A C 1
ATOM 675 O O . LYS A 1 81 ? 5.682 24.784 -13.883 1.00 89.56 81 LYS A O 1
ATOM 680 N N . ARG A 1 82 ? 6.670 26.748 -13.387 1.00 90.38 82 ARG A N 1
ATOM 681 C CA . ARG A 1 82 ? 6.881 26.454 -11.958 1.00 90.38 82 ARG A CA 1
ATOM 682 C C . ARG A 1 82 ? 5.550 26.342 -11.218 1.00 90.38 82 ARG A C 1
ATOM 684 O O . ARG A 1 82 ? 5.346 25.354 -10.520 1.00 90.38 82 ARG A O 1
ATOM 691 N N . LEU A 1 83 ? 4.655 27.312 -11.416 1.00 93.62 83 LEU A N 1
ATOM 692 C CA . LEU A 1 83 ? 3.325 27.307 -10.808 1.00 93.62 83 LEU A CA 1
ATOM 693 C C . LEU A 1 83 ? 2.513 26.082 -11.249 1.00 93.62 83 LEU A C 1
ATOM 695 O O . LEU A 1 83 ? 1.944 25.395 -10.413 1.00 93.62 83 LEU A O 1
ATOM 699 N N . LEU A 1 84 ? 2.536 25.741 -12.542 1.00 93.38 84 LEU A N 1
ATOM 700 C CA . LEU A 1 84 ? 1.853 24.555 -13.060 1.00 93.38 84 LEU A CA 1
ATOM 701 C C . LEU A 1 84 ? 2.389 23.258 -12.435 1.00 93.38 84 LEU A C 1
ATOM 703 O O . LEU A 1 84 ? 1.601 22.407 -12.038 1.00 93.38 84 LEU A O 1
ATOM 707 N N . LYS A 1 85 ? 3.715 23.112 -12.294 1.00 92.56 85 LYS A N 1
ATOM 708 C CA . LYS A 1 85 ? 4.313 21.955 -11.608 1.00 92.56 85 LYS A CA 1
ATOM 709 C C . LYS A 1 85 ? 3.841 21.862 -10.154 1.00 92.56 85 LYS A C 1
ATOM 711 O O . LYS A 1 85 ? 3.499 20.774 -9.704 1.00 92.56 85 LYS A O 1
ATOM 716 N N . GLN A 1 86 ? 3.816 22.987 -9.439 1.00 93.25 86 GLN A N 1
ATOM 717 C CA . GLN A 1 86 ? 3.338 23.042 -8.058 1.00 93.25 86 GLN A CA 1
ATOM 718 C C . GLN A 1 86 ? 1.862 22.639 -7.957 1.00 93.25 86 GLN A C 1
ATOM 720 O O . GLN A 1 86 ? 1.530 21.811 -7.118 1.00 93.25 86 GLN A O 1
ATOM 725 N N . LEU A 1 87 ? 1.005 23.149 -8.846 1.00 95.25 87 LEU A N 1
ATOM 726 C CA . LEU A 1 87 ? -0.418 22.798 -8.885 1.00 95.25 87 LEU A CA 1
ATOM 727 C C . LEU A 1 87 ? -0.646 21.313 -9.189 1.00 95.25 87 LEU A C 1
ATOM 729 O O . LEU A 1 87 ? -1.493 20.695 -8.558 1.00 95.25 87 LEU A O 1
ATOM 733 N N . ILE A 1 88 ? 0.124 20.721 -10.108 1.00 94.94 88 ILE A N 1
ATOM 734 C CA . ILE A 1 88 ? 0.038 19.281 -10.408 1.00 94.94 88 ILE A CA 1
ATOM 735 C C . ILE A 1 88 ? 0.450 18.450 -9.188 1.00 94.94 88 ILE A C 1
ATOM 737 O O . ILE A 1 88 ? -0.232 17.490 -8.849 1.00 94.94 88 ILE A O 1
ATOM 741 N N . MET A 1 89 ? 1.542 18.823 -8.512 1.00 94.19 89 MET A N 1
ATOM 742 C CA . MET A 1 89 ? 1.991 18.124 -7.303 1.00 94.19 89 MET A CA 1
ATOM 743 C C . MET A 1 89 ? 0.990 18.265 -6.153 1.00 94.19 89 MET A C 1
ATOM 745 O O . MET A 1 89 ? 0.733 17.290 -5.454 1.00 94.19 89 MET A O 1
ATOM 749 N N . GLN A 1 90 ? 0.414 19.456 -5.971 1.00 94.81 90 GLN A N 1
ATOM 750 C CA . GLN A 1 90 ? -0.609 19.705 -4.960 1.00 94.81 90 GLN A CA 1
ATOM 751 C C . GLN A 1 90 ? -1.873 18.893 -5.249 1.00 94.81 90 GLN A C 1
ATOM 753 O O . GLN A 1 90 ? -2.328 18.164 -4.378 1.00 94.81 90 GLN A O 1
ATOM 758 N N . LYS A 1 91 ? -2.367 18.925 -6.492 1.00 94.62 91 LYS A N 1
ATOM 759 C CA . LYS A 1 91 ? -3.516 18.123 -6.920 1.00 94.62 91 LYS A CA 1
ATOM 760 C C . LYS A 1 91 ? -3.277 16.625 -6.708 1.00 94.62 91 LYS A C 1
ATOM 762 O O . LYS A 1 91 ? -4.143 15.962 -6.158 1.00 94.62 91 LYS A O 1
ATOM 767 N N . ALA A 1 92 ? -2.103 16.106 -7.074 1.00 94.94 92 ALA A N 1
ATOM 768 C CA . ALA A 1 92 ? -1.763 14.699 -6.853 1.00 94.94 92 ALA A CA 1
ATOM 769 C C . ALA A 1 92 ? -1.731 14.331 -5.357 1.00 94.94 92 ALA A C 1
ATOM 771 O O . ALA A 1 92 ? -2.191 13.259 -4.974 1.00 94.94 92 ALA A O 1
ATOM 772 N N . ALA A 1 93 ? -1.217 15.219 -4.499 1.00 94.75 93 ALA A N 1
ATOM 773 C CA . ALA A 1 93 ? -1.220 15.007 -3.053 1.00 94.75 93 ALA A CA 1
ATOM 774 C C . ALA A 1 93 ? -2.638 15.062 -2.456 1.00 94.75 93 ALA A C 1
ATOM 776 O O . ALA A 1 93 ? -2.957 14.274 -1.565 1.00 94.75 93 ALA A O 1
ATOM 777 N N . ASP A 1 94 ? -3.484 15.968 -2.944 1.00 95.12 94 ASP A N 1
ATOM 778 C CA . ASP A 1 94 ? -4.874 16.100 -2.506 1.00 95.12 94 ASP A CA 1
ATOM 779 C C . ASP A 1 94 ? -5.718 14.900 -2.967 1.00 95.12 94 ASP A C 1
ATOM 781 O O . ASP A 1 94 ? -6.465 14.342 -2.164 1.00 95.12 94 ASP A O 1
ATOM 785 N N . GLU A 1 95 ? -5.540 14.433 -4.208 1.00 95.56 95 GLU A N 1
ATOM 786 C CA . GLU A 1 95 ? -6.163 13.204 -4.725 1.00 95.56 95 GLU A CA 1
ATOM 787 C C . GLU A 1 95 ? -5.720 11.970 -3.928 1.00 95.56 95 GLU A C 1
ATOM 789 O O . GLU A 1 95 ? -6.563 11.172 -3.525 1.00 95.56 95 GLU A O 1
ATOM 794 N N . MET A 1 96 ? -4.427 11.851 -3.604 1.00 94.50 96 MET A N 1
ATOM 795 C CA . MET A 1 96 ? -3.906 10.765 -2.765 1.00 94.50 96 MET A CA 1
ATOM 796 C C . MET A 1 96 ? -4.532 10.772 -1.362 1.00 94.50 96 MET A C 1
ATOM 798 O O . MET A 1 96 ? -4.915 9.721 -0.848 1.00 94.50 96 MET A O 1
ATOM 802 N N . LYS A 1 97 ? -4.679 11.946 -0.733 1.00 94.75 97 LYS A N 1
ATOM 803 C CA . LYS A 1 97 ? -5.350 12.075 0.574 1.00 94.75 97 LYS A CA 1
ATOM 804 C C . LYS A 1 97 ? -6.840 11.751 0.490 1.00 94.75 97 LYS A C 1
ATOM 806 O O . LYS A 1 97 ? -7.363 11.086 1.381 1.00 94.75 97 LYS A O 1
ATOM 811 N N . ALA A 1 98 ? -7.518 12.211 -0.561 1.00 94.88 98 ALA A N 1
ATOM 812 C CA . ALA A 1 98 ? -8.926 11.911 -0.791 1.00 94.88 98 ALA A CA 1
ATOM 813 C C . ALA A 1 98 ? -9.147 10.405 -1.001 1.00 94.88 98 ALA A C 1
ATOM 815 O O . ALA A 1 98 ? -10.073 9.839 -0.424 1.00 94.88 98 ALA A O 1
ATOM 816 N N . GLU A 1 99 ? -8.265 9.735 -1.747 1.00 95.00 99 GLU A N 1
ATOM 817 C CA . GLU A 1 99 ? -8.312 8.285 -1.940 1.00 95.00 99 GLU A CA 1
ATOM 818 C C . GLU A 1 99 ? -8.039 7.518 -0.640 1.00 95.00 99 GLU A C 1
ATOM 820 O O . GLU A 1 99 ? -8.758 6.566 -0.336 1.00 95.00 99 GLU A O 1
ATOM 825 N N . MET A 1 100 ? -7.065 7.949 0.171 1.00 94.19 100 MET A N 1
ATOM 826 C CA . MET A 1 100 ? -6.831 7.366 1.499 1.00 94.19 100 MET A CA 1
ATOM 827 C C . MET A 1 100 ? -8.057 7.498 2.402 1.00 94.19 100 MET A C 1
ATOM 829 O O . MET A 1 100 ? -8.453 6.519 3.034 1.00 94.19 100 MET A O 1
ATOM 833 N N . LYS A 1 101 ? -8.677 8.684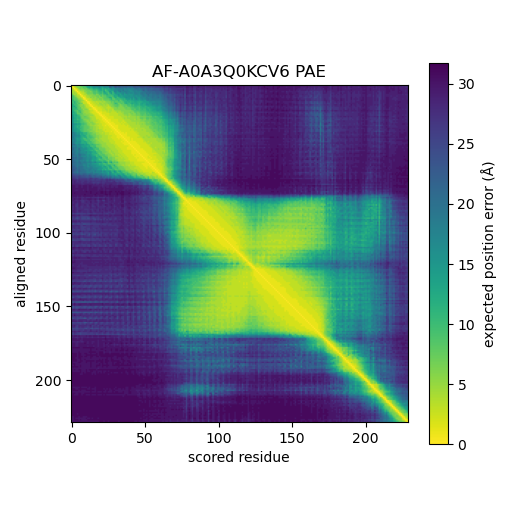 2.435 1.00 95.19 101 LYS A N 1
ATOM 834 C CA . LYS A 1 101 ? -9.892 8.928 3.218 1.00 95.19 101 LYS A CA 1
ATOM 835 C C . LYS A 1 101 ? -11.039 8.040 2.737 1.00 95.19 101 LYS A C 1
ATOM 837 O O . LYS A 1 101 ? -11.661 7.370 3.552 1.00 95.19 101 LYS A O 1
ATOM 842 N N . ARG A 1 102 ? -11.253 7.955 1.421 1.00 95.38 102 ARG A N 1
ATOM 843 C CA . ARG A 1 102 ? -12.260 7.072 0.820 1.00 95.38 102 ARG A CA 1
ATOM 844 C C . ARG A 1 102 ? -12.017 5.610 1.192 1.00 95.38 102 ARG A C 1
ATOM 846 O O . ARG A 1 102 ? -12.941 4.928 1.608 1.00 95.38 102 ARG A O 1
ATOM 853 N N . ARG A 1 103 ? -10.771 5.136 1.111 1.00 95.81 103 ARG A N 1
ATOM 854 C CA . ARG A 1 103 ? -10.408 3.762 1.489 1.00 95.81 103 ARG A CA 1
ATOM 855 C C . ARG A 1 103 ? -10.622 3.498 2.980 1.00 95.81 103 ARG A C 1
ATOM 857 O O . ARG A 1 103 ? -10.996 2.387 3.352 1.00 95.81 103 ARG A O 1
ATOM 864 N N . GLN A 1 104 ? -10.374 4.489 3.835 1.00 94.56 104 GLN A N 1
ATOM 865 C CA . GLN A 1 104 ? -10.664 4.390 5.263 1.00 94.56 104 GLN A CA 1
ATOM 866 C C . GLN A 1 104 ? -12.174 4.332 5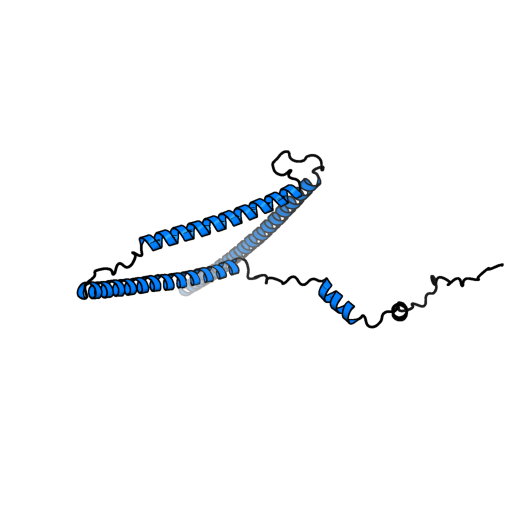.522 1.00 94.56 104 GLN A C 1
ATOM 868 O O . GLN A 1 104 ? -12.610 3.445 6.245 1.00 94.56 104 GLN A O 1
ATOM 873 N N . GLU A 1 105 ? -12.968 5.198 4.892 1.00 95.31 105 GLU A N 1
ATOM 874 C CA . GLU A 1 105 ? -14.435 5.187 4.994 1.00 95.31 105 GLU A CA 1
ATOM 875 C C . GLU A 1 105 ? -15.027 3.868 4.466 1.00 95.31 105 GLU A C 1
ATOM 877 O O . GLU A 1 105 ? -15.876 3.261 5.113 1.00 95.31 105 GLU A O 1
ATOM 882 N N . GLU A 1 106 ? -14.538 3.361 3.330 1.00 95.56 106 GLU A N 1
ATOM 883 C CA . GLU A 1 106 ? -14.915 2.051 2.784 1.00 95.56 106 GLU A CA 1
ATOM 884 C C . GLU A 1 106 ? -14.565 0.916 3.760 1.00 95.56 106 GLU A C 1
ATOM 886 O O . GLU A 1 106 ? -15.379 0.019 3.987 1.00 95.56 106 GLU A O 1
ATOM 891 N N . ARG A 1 107 ? -13.382 0.972 4.390 1.00 94.69 107 ARG A N 1
ATOM 892 C CA . ARG A 1 107 ? -12.970 0.011 5.423 1.00 94.69 107 ARG A CA 1
ATOM 893 C C . ARG A 1 107 ? -13.865 0.093 6.658 1.00 94.69 107 ARG A C 1
ATOM 895 O O . ARG A 1 107 ? -14.262 -0.947 7.173 1.00 94.69 107 ARG A O 1
ATOM 902 N N . GLU A 1 108 ? -14.167 1.290 7.146 1.00 93.81 108 GLU A N 1
ATOM 903 C CA . GLU A 1 108 ? -15.025 1.502 8.315 1.00 93.81 108 GLU A CA 1
ATOM 904 C C . GLU A 1 108 ? -16.457 1.032 8.041 1.00 93.81 108 GLU A C 1
ATOM 906 O O . GLU A 1 108 ? -17.027 0.305 8.855 1.00 93.81 108 GLU A O 1
ATOM 911 N N . ASN A 1 109 ? -17.003 1.336 6.863 1.00 93.69 109 ASN A N 1
ATOM 912 C CA . ASN A 1 109 ? -18.311 0.849 6.429 1.00 93.69 109 ASN A CA 1
ATOM 913 C C . ASN A 1 109 ? -18.341 -0.679 6.316 1.00 93.69 109 ASN A C 1
ATOM 915 O O . ASN A 1 109 ? -19.284 -1.315 6.793 1.00 93.69 109 ASN A O 1
ATOM 919 N N . PHE A 1 110 ? -17.296 -1.283 5.745 1.00 93.50 110 PHE A N 1
ATOM 920 C CA . PHE A 1 110 ? -17.161 -2.737 5.673 1.00 93.50 110 PHE A CA 1
ATOM 921 C C . PHE A 1 110 ? -17.093 -3.376 7.067 1.00 93.50 110 PHE A C 1
ATOM 923 O O . PHE A 1 110 ? -17.776 -4.366 7.332 1.00 93.50 110 PHE A O 1
ATOM 930 N N . LEU A 1 111 ? -16.312 -2.795 7.983 1.00 92.31 111 LEU A N 1
ATOM 931 C CA . LEU A 1 111 ? -16.213 -3.270 9.364 1.00 92.31 111 LEU A CA 1
ATOM 932 C C . LEU A 1 111 ? -17.544 -3.131 10.105 1.00 92.31 111 LEU A C 1
ATOM 934 O O . LEU A 1 111 ? -17.958 -4.080 10.764 1.00 92.31 111 LEU A O 1
ATOM 938 N N . ARG A 1 112 ? -18.248 -2.005 9.949 1.00 90.25 112 ARG A N 1
ATOM 939 C CA . ARG A 1 112 ? -19.567 -1.773 10.555 1.00 90.25 112 ARG A CA 1
ATOM 940 C C . ARG A 1 112 ? -20.630 -2.740 10.035 1.00 90.25 112 ARG A C 1
ATOM 942 O O . ARG A 1 112 ? -21.513 -3.124 10.790 1.00 90.25 112 ARG A O 1
ATOM 949 N N . GLY A 1 113 ? -20.555 -3.126 8.760 1.00 90.31 113 GLY A N 1
ATOM 950 C CA . GLY A 1 113 ? -21.446 -4.133 8.180 1.00 90.31 113 GLY A CA 1
ATOM 951 C C . GLY A 1 113 ? -21.136 -5.558 8.643 1.00 90.31 113 GLY A C 1
ATOM 952 O O . GLY A 1 113 ? -22.039 -6.382 8.730 1.00 90.31 113 GLY A O 1
ATOM 953 N N . LYS A 1 114 ? -19.867 -5.859 8.947 1.00 88.19 114 LYS A N 1
ATOM 954 C CA . LYS A 1 114 ? -19.422 -7.205 9.341 1.00 88.19 114 LYS A CA 1
ATOM 955 C C . LYS A 1 114 ? -19.467 -7.449 10.852 1.00 88.19 114 LYS A C 1
ATOM 957 O O . LYS A 1 114 ? -19.637 -8.590 11.274 1.00 88.19 114 LYS A O 1
ATOM 962 N N . VAL A 1 115 ? -19.274 -6.406 11.656 1.00 87.12 115 VAL A N 1
ATOM 963 C CA . VAL A 1 115 ? -19.287 -6.465 13.120 1.00 87.12 115 VAL A CA 1
ATOM 964 C C . VAL A 1 115 ? -20.613 -5.902 13.614 1.00 87.12 115 VAL A C 1
ATOM 966 O O . VAL A 1 115 ? -20.800 -4.689 13.698 1.00 87.12 115 VAL A O 1
ATOM 969 N N . GLU A 1 116 ? -21.543 -6.793 13.942 1.00 83.44 116 GLU A N 1
ATOM 970 C CA . GLU A 1 116 ? -22.804 -6.397 14.560 1.00 83.44 116 GLU A CA 1
ATOM 971 C C . GLU A 1 116 ? -22.560 -5.856 15.979 1.00 83.44 116 GLU A C 1
ATOM 973 O O . GLU A 1 116 ? -21.797 -6.460 16.743 1.00 83.44 116 GLU A O 1
ATOM 978 N N . PRO A 1 117 ? -23.214 -4.747 16.373 1.00 86.44 117 PRO A N 1
ATOM 979 C CA . PRO A 1 117 ? -23.175 -4.274 17.749 1.00 86.44 117 PRO A CA 1
ATOM 980 C C . PRO A 1 117 ? -23.650 -5.361 18.716 1.00 86.44 117 PRO A C 1
ATOM 982 O O . PRO A 1 117 ? -24.682 -6.002 18.494 1.00 86.44 117 PRO A O 1
ATOM 985 N N . LEU A 1 118 ? -22.909 -5.555 19.805 1.00 86.38 118 LEU A N 1
ATOM 986 C CA . LEU A 1 118 ? -23.226 -6.568 20.801 1.00 86.38 118 LEU A CA 1
ATOM 987 C C . LEU A 1 118 ? -24.483 -6.160 21.586 1.00 86.38 118 LEU A C 1
ATOM 989 O O . LEU A 1 118 ? -24.435 -5.264 22.423 1.00 86.38 118 LEU A O 1
ATOM 993 N N . LYS A 1 119 ? -25.608 -6.822 21.311 1.00 84.31 119 LYS A N 1
ATOM 994 C CA . LYS A 1 119 ? -26.866 -6.649 22.049 1.00 84.31 119 LYS A CA 1
ATOM 995 C C . LYS A 1 119 ? -26.911 -7.648 23.202 1.00 84.31 119 LYS A C 1
ATOM 997 O O . LYS A 1 119 ? -27.040 -8.846 22.956 1.00 84.31 119 LYS A O 1
ATOM 1002 N N . LEU A 1 120 ? -26.765 -7.157 24.430 1.00 85.81 120 LEU A N 1
ATOM 1003 C CA . LEU A 1 120 ? -26.840 -7.968 25.655 1.00 85.81 120 LEU A CA 1
ATOM 1004 C C . LEU A 1 120 ? -28.133 -7.733 26.445 1.00 85.81 120 LEU A C 1
ATOM 1006 O O . LEU A 1 120 ? -28.426 -8.485 27.371 1.00 85.81 120 LEU A O 1
ATOM 1010 N N . ASP A 1 121 ? -28.904 -6.709 26.085 1.00 86.31 121 ASP A N 1
ATOM 1011 C CA . ASP A 1 121 ? -30.078 -6.298 26.847 1.00 86.31 121 ASP A CA 1
ATOM 1012 C C . ASP A 1 121 ? -31.175 -7.370 26.793 1.00 86.31 121 ASP A C 1
ATOM 1014 O O . ASP A 1 121 ? -31.613 -7.781 25.718 1.00 86.31 121 ASP A O 1
ATOM 1018 N N . GLY A 1 122 ? -31.629 -7.811 27.968 1.00 85.69 122 GLY A N 1
ATOM 1019 C CA . GLY A 1 122 ? -32.750 -8.743 28.114 1.00 85.69 122 GLY A CA 1
ATOM 1020 C C . GLY A 1 122 ? -32.428 -10.226 27.896 1.00 85.69 122 GLY A C 1
ATOM 1021 O O . GLY A 1 122 ? -33.358 -11.029 27.887 1.00 85.69 122 GLY A O 1
ATOM 1022 N N . LEU A 1 123 ? -31.156 -10.613 27.732 1.00 87.81 123 LEU A N 1
ATOM 1023 C CA . LEU A 1 123 ? -30.773 -12.026 27.616 1.00 87.81 123 LEU A CA 1
ATOM 1024 C C . LEU A 1 123 ? -30.751 -12.710 28.994 1.00 87.81 123 LEU A C 1
ATOM 1026 O O . LEU A 1 123 ? -30.184 -12.180 29.950 1.00 87.81 123 LEU A O 1
ATOM 1030 N N . GLY A 1 124 ? -31.331 -13.911 29.084 1.00 91.12 124 GLY A N 1
ATOM 1031 C CA . GLY A 1 124 ? -31.201 -14.778 30.259 1.00 91.12 124 GLY A CA 1
ATOM 1032 C C . GLY A 1 124 ? -29.831 -15.469 30.330 1.00 91.12 124 GLY A C 1
ATOM 1033 O O . GLY A 1 124 ? -29.058 -15.450 29.373 1.00 91.12 124 GLY A O 1
ATOM 1034 N N . GLU A 1 125 ? -29.530 -16.135 31.449 1.00 92.12 125 GLU A N 1
ATOM 1035 C CA . GLU A 1 125 ? -28.233 -16.802 31.678 1.00 92.12 125 GLU A CA 1
ATOM 1036 C C . GLU A 1 125 ? -27.880 -17.838 30.592 1.00 92.12 125 GLU A C 1
ATOM 1038 O O . GLU A 1 125 ? -26.747 -17.888 30.108 1.00 92.12 125 GLU A O 1
ATOM 1043 N N . ASN A 1 126 ? -28.858 -18.638 30.158 1.00 93.00 126 ASN A N 1
ATOM 1044 C CA . ASN A 1 126 ? -28.658 -19.644 29.111 1.00 93.00 126 ASN A CA 1
ATOM 1045 C C . ASN A 1 126 ? -28.325 -19.011 27.751 1.00 93.00 126 ASN A C 1
ATOM 1047 O O . ASN A 1 126 ? -27.400 -19.466 27.072 1.00 93.00 126 ASN A O 1
ATOM 1051 N N . ASP A 1 127 ? -29.033 -17.942 27.376 1.00 92.38 127 ASP A N 1
ATOM 1052 C CA . ASP A 1 127 ? -28.797 -17.218 26.122 1.00 92.38 127 ASP A CA 1
ATOM 1053 C C . ASP A 1 127 ? -27.437 -16.522 26.138 1.00 92.38 127 ASP A C 1
ATOM 1055 O O . ASP A 1 127 ? -26.709 -16.538 25.143 1.00 92.38 127 ASP A O 1
ATOM 1059 N N . LEU A 1 128 ? -27.053 -15.966 27.290 1.00 93.38 128 LEU A N 1
ATOM 1060 C CA . LEU A 1 128 ? -25.749 -15.347 27.480 1.00 93.38 128 LEU A CA 1
ATOM 1061 C C . LEU A 1 128 ? -24.620 -16.378 27.328 1.00 93.38 128 LEU A C 1
ATOM 1063 O O . LEU A 1 128 ? -23.665 -16.138 26.587 1.00 93.38 128 LEU A O 1
ATOM 106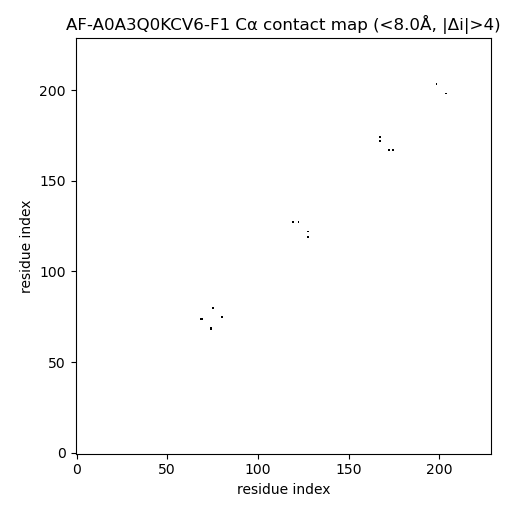7 N N . ASN A 1 129 ? -24.756 -17.558 27.938 1.00 93.81 129 ASN A N 1
ATOM 1068 C CA . ASN A 1 129 ? -23.796 -18.656 27.791 1.00 93.81 129 ASN A CA 1
ATOM 1069 C C . ASN A 1 129 ? -23.676 -19.144 26.338 1.00 93.81 129 ASN A C 1
ATOM 1071 O O . ASN A 1 129 ? -22.566 -19.377 25.846 1.00 93.81 129 ASN A O 1
ATOM 1075 N N . ALA A 1 130 ? -24.798 -19.277 25.625 1.00 93.56 130 ALA A N 1
ATOM 1076 C CA . ALA A 1 130 ? -24.792 -19.617 24.204 1.00 93.56 130 ALA A CA 1
ATOM 1077 C C . ALA A 1 130 ? -24.099 -18.528 23.367 1.00 93.56 130 ALA A C 1
ATOM 1079 O O . ALA A 1 130 ? -23.274 -18.838 22.501 1.00 93.56 130 ALA A O 1
ATOM 1080 N N . LYS A 1 131 ? -24.365 -17.249 23.668 1.00 91.69 131 LYS A N 1
ATOM 1081 C CA . LYS A 1 131 ? -23.754 -16.112 22.973 1.00 91.69 131 LYS A CA 1
ATOM 1082 C C . LYS A 1 131 ? -22.243 -16.055 23.177 1.00 91.69 131 LYS A C 1
ATOM 1084 O O . LYS A 1 131 ? -21.513 -15.848 22.210 1.00 91.69 131 LYS A O 1
ATOM 1089 N N . VAL A 1 132 ? -21.763 -16.291 24.398 1.00 93.06 132 VAL A N 1
ATOM 1090 C CA . VAL A 1 132 ? -20.325 -16.350 24.705 1.00 93.06 132 VAL A CA 1
ATOM 1091 C C . VAL A 1 132 ? -19.642 -17.458 23.902 1.00 93.06 132 VAL A C 1
ATOM 1093 O O . VAL A 1 132 ? -18.618 -17.203 23.268 1.00 93.06 132 VAL A O 1
ATOM 1096 N N . LYS A 1 133 ? -20.229 -18.662 23.845 1.00 95.50 133 LYS A N 1
ATOM 1097 C CA . LYS A 1 133 ? -19.694 -19.775 23.037 1.00 95.50 133 LYS A CA 1
ATOM 1098 C C . LYS A 1 133 ? -19.652 -19.438 21.543 1.00 95.50 133 LYS A C 1
ATOM 1100 O O . LYS A 1 133 ? -18.652 -19.720 20.886 1.00 95.50 133 LYS A O 1
ATOM 1105 N N . GLN A 1 134 ? -20.699 -18.797 21.017 1.00 94.06 134 GLN A N 1
ATOM 1106 C CA . GLN A 1 134 ? -20.751 -18.353 19.621 1.00 94.06 134 GLN A CA 1
ATOM 1107 C C . GLN A 1 134 ? -19.646 -17.332 19.306 1.00 94.06 134 GLN A C 1
ATOM 1109 O O . GLN A 1 134 ? -18.967 -17.447 18.285 1.00 94.06 134 GLN A O 1
ATOM 1114 N N . LEU A 1 135 ? -19.459 -16.331 20.173 1.00 93.94 135 LEU A N 1
ATOM 1115 C CA . LEU A 1 135 ? -18.420 -15.314 20.004 1.00 93.94 135 LEU A CA 1
ATOM 1116 C C . LEU A 1 135 ? -17.020 -15.922 20.096 1.00 93.94 135 LEU A C 1
ATOM 1118 O O . LEU A 1 135 ? -16.164 -15.581 19.285 1.00 93.94 135 LEU A O 1
ATOM 1122 N N . TYR A 1 136 ? -16.799 -16.849 21.029 1.00 95.94 136 TYR A N 1
ATOM 1123 C CA . TYR A 1 136 ? -15.529 -17.557 21.165 1.00 95.94 136 TYR A CA 1
ATOM 1124 C C . TYR A 1 136 ? -15.166 -18.337 19.896 1.00 95.94 136 TYR A C 1
ATOM 1126 O O . TYR A 1 136 ? -14.070 -18.163 19.363 1.00 95.94 136 TYR A O 1
ATOM 1134 N N . GLU A 1 137 ? -16.094 -19.137 19.361 1.00 96.19 137 GLU A N 1
ATOM 1135 C CA . GLU A 1 137 ? -15.853 -19.881 18.119 1.00 96.19 137 GLU A CA 1
ATOM 1136 C C . GLU A 1 137 ? -15.610 -18.929 16.940 1.00 96.19 137 GLU A C 1
ATOM 1138 O O . GLU A 1 137 ? -14.718 -19.157 16.121 1.00 96.19 137 GLU A O 1
ATOM 1143 N N . ARG A 1 138 ? -16.331 -17.801 16.888 1.00 94.50 138 ARG A N 1
ATOM 1144 C CA . ARG A 1 138 ? -16.106 -16.790 15.851 1.00 94.50 138 ARG A CA 1
ATOM 1145 C C . ARG A 1 138 ? -14.711 -16.172 15.933 1.00 94.50 138 ARG A C 1
ATOM 1147 O O . ARG A 1 138 ? -14.075 -15.995 14.895 1.00 94.50 138 ARG A O 1
ATOM 1154 N N . VAL A 1 139 ? -14.244 -15.839 17.135 1.00 95.69 139 VAL A N 1
ATOM 1155 C CA . VAL A 1 139 ? -12.895 -15.301 17.368 1.00 95.69 139 VAL A CA 1
ATOM 1156 C C . VAL A 1 139 ? -11.835 -16.328 16.983 1.00 95.69 139 VAL A C 1
ATOM 1158 O O . VAL A 1 139 ? -10.899 -15.981 16.272 1.00 95.69 139 VAL A O 1
ATOM 1161 N N . ARG A 1 140 ? -12.012 -17.596 17.372 1.00 97.19 140 ARG A N 1
ATOM 1162 C CA . ARG A 1 140 ? -11.104 -18.690 17.004 1.00 97.19 140 ARG A CA 1
ATOM 1163 C C . ARG A 1 140 ? -10.946 -18.820 15.487 1.00 97.19 140 ARG A C 1
ATOM 1165 O O . ARG A 1 140 ? -9.825 -18.936 15.001 1.00 97.19 140 ARG A O 1
ATOM 1172 N N . GLN A 1 141 ? -12.050 -18.766 14.743 1.00 96.75 141 GLN A N 1
ATOM 1173 C CA . GLN A 1 141 ? -12.021 -18.805 13.277 1.00 96.75 141 GLN A CA 1
ATOM 1174 C C . GLN A 1 141 ? -11.315 -17.582 12.681 1.00 96.75 141 GLN A C 1
ATOM 1176 O O . GLN A 1 141 ? -10.464 -17.734 11.813 1.00 96.75 141 GLN A O 1
ATOM 1181 N N . LEU A 1 142 ? -11.626 -16.377 13.172 1.00 96.00 142 LEU A N 1
ATOM 1182 C CA . LEU A 1 142 ? -10.990 -15.141 12.702 1.00 96.00 142 LEU A CA 1
ATOM 1183 C C . LEU A 1 142 ? -9.482 -15.103 12.978 1.00 96.00 142 LEU A C 1
ATOM 1185 O O . LEU A 1 142 ? -8.744 -14.545 12.171 1.00 96.00 142 LEU A O 1
ATOM 1189 N N . GLU A 1 143 ? -9.023 -15.675 14.093 1.00 97.19 143 GLU A N 1
ATOM 1190 C CA . GLU A 1 143 ? -7.592 -15.782 14.394 1.00 97.19 143 GLU A CA 1
ATOM 1191 C C . GLU A 1 143 ? -6.893 -16.763 13.442 1.00 97.19 143 GLU A C 1
ATOM 1193 O O . GLU A 1 143 ? -5.793 -16.473 12.977 1.00 97.19 143 GLU A O 1
ATOM 1198 N N . GLY A 1 144 ? -7.551 -17.873 13.086 1.00 97.00 144 GLY A N 1
ATOM 1199 C CA . GLY A 1 144 ? -7.073 -18.781 12.038 1.00 97.00 144 GLY A CA 1
ATOM 1200 C C . GLY A 1 144 ? -6.952 -18.082 10.682 1.00 97.00 144 GLY A C 1
ATOM 1201 O O . GLY A 1 144 ? -5.874 -18.069 10.093 1.00 97.00 144 GLY A O 1
ATOM 1202 N N . ASP A 1 145 ? -8.017 -17.403 10.240 1.00 97.12 145 ASP A N 1
ATOM 1203 C CA . ASP A 1 145 ? -8.016 -16.631 8.989 1.00 97.12 145 ASP A CA 1
ATOM 1204 C C . ASP A 1 145 ? -6.893 -15.577 8.982 1.00 97.12 145 ASP A C 1
ATOM 1206 O O . ASP A 1 145 ? -6.207 -15.376 7.979 1.00 97.12 145 ASP A O 1
ATOM 1210 N N . LYS A 1 146 ? -6.706 -14.874 10.106 1.00 97.25 146 LYS A N 1
ATOM 1211 C CA . LYS A 1 146 ? -5.651 -13.870 10.273 1.00 97.25 146 LYS A CA 1
ATOM 1212 C C . LYS A 1 146 ? -4.265 -14.496 10.124 1.00 97.25 146 LYS A C 1
ATOM 1214 O O . LYS A 1 146 ? -3.450 -13.938 9.393 1.00 97.25 146 LYS A O 1
ATOM 1219 N N . TYR A 1 147 ? -4.014 -15.631 10.773 1.00 97.75 147 TYR A N 1
ATOM 1220 C CA . TYR A 1 147 ? -2.743 -16.344 10.664 1.00 97.75 147 TYR A CA 1
ATOM 1221 C C . TYR A 1 147 ? -2.434 -16.736 9.211 1.00 97.75 147 TYR A C 1
ATOM 1223 O O . TYR A 1 147 ? -1.332 -16.479 8.724 1.00 97.75 147 TYR A O 1
ATOM 1231 N N . ASP A 1 148 ? -3.422 -17.258 8.479 1.00 97.56 148 ASP A N 1
ATOM 1232 C CA . ASP A 1 148 ? -3.260 -17.613 7.065 1.00 97.56 148 ASP A CA 1
ATOM 1233 C C . ASP A 1 148 ? -2.907 -16.391 6.197 1.00 97.56 148 ASP A C 1
ATOM 1235 O O . ASP A 1 148 ? -2.034 -16.460 5.321 1.00 97.56 148 ASP A O 1
ATOM 1239 N N . TRP A 1 149 ? -3.545 -15.242 6.452 1.00 97.94 149 TRP A N 1
ATOM 1240 C CA . TRP A 1 149 ? -3.209 -13.985 5.776 1.00 97.94 149 TRP A CA 1
ATOM 1241 C C . TRP A 1 149 ? -1.809 -13.476 6.129 1.00 97.94 149 TRP A C 1
ATOM 1243 O O . TRP A 1 149 ? -1.110 -12.989 5.239 1.00 97.94 149 TRP A O 1
ATOM 1253 N N . GLU A 1 150 ? -1.382 -13.593 7.386 1.00 97.81 150 GLU A N 1
ATOM 1254 C CA . GLU A 1 150 ? -0.042 -13.197 7.835 1.00 97.81 150 GLU A CA 1
ATOM 1255 C C . GLU A 1 150 ? 1.055 -14.065 7.205 1.00 97.81 150 GLU A C 1
ATOM 1257 O O . GLU A 1 150 ? 2.056 -13.535 6.716 1.00 97.81 150 GLU A O 1
ATOM 1262 N N . GLU A 1 151 ? 0.861 -15.385 7.147 1.00 97.75 151 GLU A N 1
ATOM 1263 C CA . GLU A 1 151 ? 1.784 -16.303 6.468 1.00 97.75 151 GLU A CA 1
ATOM 1264 C C . GLU A 1 151 ? 1.855 -16.017 4.964 1.00 97.75 151 GLU A C 1
ATOM 1266 O O . GLU A 1 151 ? 2.945 -15.984 4.380 1.00 97.75 151 GLU A O 1
ATOM 1271 N N . LYS A 1 152 ? 0.709 -15.752 4.323 1.00 97.94 152 LYS A N 1
ATOM 1272 C CA . LYS A 1 152 ? 0.672 -15.362 2.910 1.00 97.94 152 LYS A CA 1
ATOM 1273 C C . LYS A 1 152 ? 1.411 -14.047 2.670 1.00 97.94 152 LYS A C 1
ATOM 1275 O O . LYS A 1 152 ? 2.217 -13.982 1.744 1.00 97.94 152 LYS A O 1
ATOM 1280 N N . LEU A 1 153 ? 1.178 -13.034 3.504 1.00 97.75 153 LEU A N 1
ATOM 1281 C CA . LEU A 1 153 ? 1.859 -11.743 3.408 1.00 97.75 153 LEU A CA 1
ATOM 1282 C C . LEU A 1 153 ? 3.373 -11.912 3.566 1.00 97.75 153 LEU A C 1
ATOM 1284 O O . LEU A 1 153 ? 4.125 -11.421 2.732 1.00 97.75 153 LEU A O 1
ATOM 1288 N N . ARG A 1 154 ? 3.825 -12.696 4.554 1.00 97.12 154 ARG A N 1
ATOM 1289 C CA . ARG A 1 154 ? 5.254 -12.973 4.765 1.00 97.12 154 ARG A CA 1
ATOM 1290 C C . ARG A 1 154 ? 5.902 -13.636 3.547 1.00 97.12 154 ARG A C 1
ATOM 1292 O O . ARG A 1 154 ? 7.014 -13.272 3.168 1.00 97.12 154 ARG A O 1
ATOM 1299 N N . ARG A 1 155 ? 5.217 -14.597 2.917 1.00 96.75 155 ARG A N 1
ATOM 1300 C CA . ARG A 1 155 ? 5.690 -15.246 1.679 1.00 96.75 155 ARG A CA 1
ATOM 1301 C C . ARG A 1 155 ? 5.777 -14.256 0.519 1.00 96.75 155 ARG A C 1
ATOM 1303 O O . ARG A 1 155 ? 6.768 -14.268 -0.204 1.00 96.75 155 ARG A O 1
ATOM 1310 N N . GLN A 1 156 ? 4.771 -13.397 0.365 1.00 97.31 156 GLN A N 1
ATOM 1311 C CA . GLN A 1 156 ? 4.753 -12.371 -0.679 1.00 97.31 156 GLN A CA 1
ATOM 1312 C C . GLN A 1 156 ? 5.845 -11.317 -0.467 1.00 97.31 156 GLN A C 1
ATOM 1314 O O . GLN A 1 156 ? 6.521 -10.955 -1.423 1.00 97.31 156 GLN A O 1
ATOM 1319 N N . ASP A 1 157 ? 6.072 -10.867 0.766 1.00 97.38 157 ASP A N 1
ATOM 1320 C CA . ASP A 1 157 ? 7.148 -9.925 1.091 1.00 97.38 157 ASP A CA 1
ATOM 1321 C C . ASP A 1 157 ? 8.526 -10.526 0.787 1.00 97.38 157 ASP A C 1
ATOM 1323 O O . ASP A 1 157 ? 9.388 -9.854 0.214 1.00 97.38 157 ASP A O 1
ATOM 1327 N N . PHE A 1 158 ? 8.722 -11.809 1.110 1.00 95.69 158 PHE A N 1
ATOM 1328 C CA . PHE A 1 158 ? 9.936 -12.537 0.749 1.00 95.69 158 PHE A CA 1
ATOM 1329 C C . PHE A 1 158 ? 10.125 -12.603 -0.774 1.00 95.69 158 PHE A C 1
ATOM 1331 O O . PHE A 1 158 ? 11.197 -12.267 -1.273 1.00 95.69 158 PHE A O 1
ATOM 1338 N N . GLU A 1 159 ? 9.081 -12.961 -1.525 1.00 96.50 159 GLU A N 1
ATOM 1339 C CA . GLU A 1 159 ? 9.117 -13.002 -2.992 1.00 96.50 159 GLU A CA 1
ATOM 1340 C C . GLU A 1 159 ? 9.397 -11.621 -3.607 1.00 96.50 159 GLU A C 1
ATOM 1342 O O . GLU A 1 159 ? 10.232 -11.501 -4.505 1.00 96.50 159 GLU A O 1
ATOM 1347 N N . ILE A 1 160 ? 8.760 -10.561 -3.101 1.00 96.31 160 ILE A N 1
ATOM 1348 C CA . ILE A 1 160 ? 9.002 -9.179 -3.536 1.00 96.31 160 ILE A CA 1
ATOM 1349 C C . ILE A 1 160 ? 10.457 -8.787 -3.283 1.00 96.31 160 ILE A C 1
ATOM 1351 O O . ILE A 1 160 ? 11.078 -8.168 -4.151 1.00 96.31 160 ILE A O 1
ATOM 1355 N N . ASN A 1 161 ? 11.016 -9.139 -2.125 1.00 93.94 161 ASN A N 1
ATOM 1356 C CA . ASN A 1 161 ? 12.410 -8.851 -1.806 1.00 93.94 161 ASN A CA 1
ATOM 1357 C C . ASN A 1 161 ? 13.369 -9.602 -2.744 1.00 93.94 161 ASN A C 1
ATOM 1359 O O . ASN A 1 161 ? 14.243 -8.982 -3.350 1.00 93.94 161 ASN A O 1
ATOM 1363 N N . GLU A 1 162 ? 13.151 -10.902 -2.948 1.00 92.56 162 GLU A N 1
ATOM 1364 C CA . GLU A 1 162 ? 13.918 -11.728 -3.891 1.00 92.56 162 GLU A CA 1
ATOM 1365 C C . GLU A 1 162 ? 13.861 -11.177 -5.324 1.00 92.56 162 GLU A C 1
ATOM 1367 O O . GLU A 1 162 ? 14.885 -11.041 -5.999 1.00 92.56 162 GLU A O 1
ATOM 1372 N N . LEU A 1 163 ? 12.672 -10.800 -5.802 1.00 92.19 163 LEU A N 1
ATOM 1373 C CA . LEU A 1 163 ? 12.499 -10.190 -7.121 1.00 92.19 163 LEU A CA 1
ATOM 1374 C C . LEU A 1 163 ? 13.153 -8.808 -7.204 1.00 92.19 163 LEU A C 1
ATOM 1376 O O . LEU A 1 163 ? 13.747 -8.476 -8.227 1.00 92.19 163 LEU A O 1
ATOM 1380 N N . THR A 1 164 ? 13.091 -8.012 -6.137 1.00 90.38 164 THR A N 1
ATOM 1381 C CA . THR A 1 164 ? 13.753 -6.702 -6.071 1.00 90.38 164 THR A CA 1
ATOM 1382 C C . THR A 1 164 ? 15.269 -6.850 -6.179 1.00 90.38 164 THR A C 1
ATOM 1384 O O . THR A 1 164 ? 15.900 -6.089 -6.916 1.00 90.38 164 THR A O 1
ATOM 1387 N N . ILE A 1 165 ? 15.854 -7.851 -5.512 1.00 88.31 165 ILE A N 1
ATOM 1388 C CA . ILE A 1 165 ? 17.281 -8.186 -5.627 1.00 88.31 165 ILE A CA 1
ATOM 1389 C C . ILE A 1 165 ? 17.609 -8.598 -7.066 1.00 88.31 165 ILE A C 1
ATOM 1391 O O . ILE A 1 165 ? 18.468 -7.975 -7.688 1.00 88.31 165 ILE A O 1
ATOM 1395 N N . LYS A 1 166 ? 16.855 -9.539 -7.651 1.00 88.44 166 LYS A N 1
ATOM 1396 C CA . LYS A 1 166 ? 17.055 -9.986 -9.045 1.00 88.44 166 LYS A CA 1
ATOM 1397 C C . LYS A 1 166 ? 16.967 -8.834 -10.050 1.00 88.44 166 LYS A C 1
ATOM 1399 O O . LYS A 1 166 ? 17.805 -8.722 -10.941 1.00 88.44 166 LYS A O 1
ATOM 1404 N N . VAL A 1 167 ? 15.985 -7.942 -9.905 1.00 87.12 167 VAL A N 1
ATOM 1405 C CA . VAL A 1 167 ? 15.836 -6.756 -10.767 1.00 87.12 167 VAL A CA 1
ATOM 1406 C C . VAL A 1 167 ? 17.021 -5.799 -10.614 1.00 87.12 167 VAL A C 1
ATOM 1408 O O . VAL A 1 167 ? 17.436 -5.181 -11.598 1.00 87.12 167 VAL A O 1
ATOM 1411 N N . ASN A 1 168 ? 17.568 -5.656 -9.408 1.00 84.25 168 ASN A N 1
ATOM 1412 C CA . ASN A 1 168 ? 18.742 -4.820 -9.171 1.00 84.25 168 ASN A CA 1
ATOM 1413 C C . ASN A 1 168 ? 20.022 -5.448 -9.744 1.00 84.25 168 ASN A C 1
ATOM 1415 O O . ASN A 1 168 ? 20.804 -4.731 -10.369 1.00 84.25 168 ASN A O 1
ATOM 1419 N N . ASP A 1 169 ? 20.203 -6.764 -9.623 1.00 82.44 169 ASP A N 1
ATOM 1420 C CA . ASP A 1 169 ? 21.349 -7.482 -10.195 1.00 82.44 169 ASP A CA 1
ATOM 1421 C C . ASP A 1 169 ? 21.360 -7.410 -11.728 1.00 82.44 169 ASP A C 1
ATOM 1423 O O . ASP A 1 169 ? 22.402 -7.131 -12.329 1.00 82.44 169 ASP A O 1
ATOM 1427 N N . VAL A 1 170 ? 20.189 -7.548 -12.367 1.00 81.50 170 VAL A N 1
ATOM 1428 C CA . VAL A 1 170 ? 20.025 -7.402 -13.827 1.00 81.50 170 VAL A CA 1
ATOM 1429 C C . VAL A 1 170 ? 20.356 -5.983 -14.304 1.00 81.50 170 VAL A C 1
ATOM 1431 O O . VAL A 1 170 ? 20.917 -5.808 -15.385 1.00 81.50 170 VAL A O 1
ATOM 1434 N N . LYS A 1 171 ? 20.059 -4.948 -13.506 1.00 75.88 171 LYS A N 1
ATOM 1435 C CA . LYS A 1 171 ? 20.397 -3.547 -13.831 1.00 75.88 171 LYS A CA 1
ATOM 1436 C C . LYS A 1 171 ? 21.893 -3.228 -13.692 1.00 75.88 171 LYS A C 1
ATOM 1438 O O . LYS A 1 171 ? 22.309 -2.130 -14.065 1.00 75.88 171 LYS A O 1
ATOM 1443 N N . GLY A 1 172 ? 22.694 -4.172 -13.199 1.00 75.88 172 GLY A N 1
ATOM 1444 C CA . GLY A 1 172 ? 24.105 -3.991 -12.899 1.00 75.88 172 GLY A CA 1
ATOM 1445 C C . GLY A 1 172 ? 24.313 -3.585 -11.440 1.00 75.88 172 GLY A C 1
ATOM 1446 O O . GLY A 1 172 ? 23.785 -2.580 -10.973 1.00 75.88 172 GLY A O 1
ATOM 1447 N N . LYS A 1 173 ? 25.148 -4.371 -10.754 1.00 68.62 173 LYS A N 1
ATOM 1448 C CA . LYS A 1 173 ? 25.587 -4.358 -9.340 1.00 68.62 173 LYS A CA 1
ATOM 1449 C C . LYS A 1 173 ? 26.134 -3.042 -8.742 1.00 68.62 173 LYS A C 1
ATOM 1451 O O . LYS A 1 173 ? 26.838 -3.064 -7.737 1.00 68.6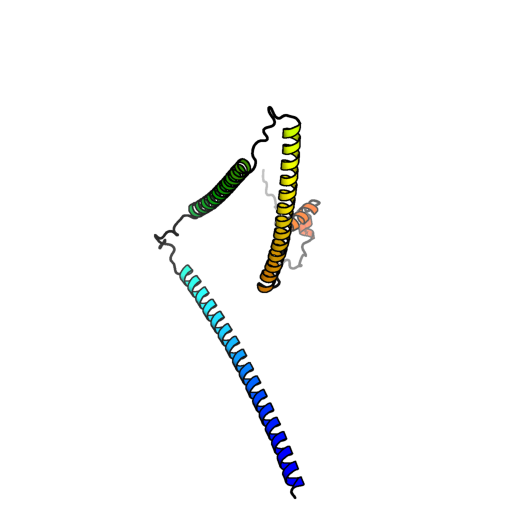2 173 LYS A O 1
ATOM 1456 N N . PHE A 1 174 ? 25.823 -1.879 -9.309 1.00 71.31 174 PHE A N 1
ATOM 1457 C CA . PHE A 1 174 ? 26.177 -0.576 -8.748 1.00 71.31 174 PHE A CA 1
ATOM 1458 C C . PHE A 1 174 ? 24.953 0.096 -8.116 1.00 71.31 174 PHE A C 1
ATOM 1460 O O . PHE A 1 174 ? 24.356 1.019 -8.676 1.00 71.31 174 PHE A O 1
ATOM 1467 N N . VAL A 1 175 ? 24.589 -0.342 -6.908 1.00 70.44 175 VAL A N 1
ATOM 1468 C CA . VAL A 1 175 ? 23.673 0.425 -6.053 1.00 70.44 175 VAL A CA 1
ATOM 1469 C C . VAL A 1 175 ? 24.418 1.680 -5.618 1.00 70.44 175 VAL A C 1
ATOM 1471 O O . VAL A 1 175 ? 25.236 1.643 -4.703 1.00 70.44 175 VAL A O 1
ATOM 1474 N N . LYS A 1 176 ? 24.180 2.801 -6.305 1.00 71.06 176 LYS A N 1
ATOM 1475 C CA . LYS A 1 176 ? 24.804 4.078 -5.955 1.00 71.06 176 LYS A CA 1
ATOM 1476 C C . LYS A 1 176 ? 24.316 4.483 -4.558 1.00 71.06 176 LYS A C 1
ATOM 1478 O O . LYS A 1 176 ? 23.138 4.825 -4.432 1.00 71.06 176 LYS A O 1
ATOM 1483 N N . PRO A 1 177 ? 25.168 4.469 -3.516 1.00 75.50 177 PRO A N 1
ATOM 1484 C CA . PRO A 1 177 ? 24.731 4.886 -2.194 1.00 75.50 177 PRO A CA 1
ATOM 1485 C C . PRO A 1 177 ? 24.263 6.341 -2.256 1.00 75.50 177 PRO A C 1
ATOM 1487 O O . PRO A 1 177 ? 24.824 7.165 -2.989 1.00 75.50 177 PRO A O 1
ATOM 1490 N N . VAL A 1 178 ? 23.218 6.661 -1.493 1.00 76.12 178 VAL A N 1
ATOM 1491 C CA . VAL A 1 178 ? 22.707 8.030 -1.383 1.00 76.12 178 VAL A CA 1
ATOM 1492 C C . VAL A 1 178 ? 23.782 8.879 -0.702 1.00 76.12 178 VAL A C 1
ATOM 1494 O O . VAL A 1 178 ? 23.937 8.855 0.517 1.00 76.12 178 VAL A O 1
ATOM 1497 N N . LEU A 1 179 ? 24.564 9.614 -1.494 1.00 74.06 179 LEU A N 1
ATOM 1498 C CA . LEU A 1 179 ? 25.578 10.524 -0.969 1.00 74.06 179 LEU A CA 1
ATOM 1499 C C . LEU A 1 179 ? 24.877 11.678 -0.245 1.00 74.06 179 LEU A C 1
ATOM 1501 O O . LEU A 1 179 ? 24.159 12.467 -0.866 1.00 74.06 179 LEU A O 1
ATOM 1505 N N . LYS A 1 180 ? 25.102 11.798 1.070 1.00 79.88 180 LYS A N 1
ATOM 1506 C CA . LYS A 1 180 ? 24.717 12.999 1.820 1.00 79.88 180 LYS A CA 1
ATOM 1507 C C . LYS A 1 180 ? 25.412 14.206 1.192 1.00 79.88 180 LYS A C 1
ATOM 1509 O O . LYS A 1 180 ? 26.584 14.147 0.823 1.00 79.88 180 LYS A O 1
ATOM 1514 N N . LYS A 1 181 ? 24.671 15.302 1.040 1.00 76.12 181 LYS A N 1
ATOM 1515 C CA . LYS A 1 181 ? 25.158 16.524 0.402 1.00 76.12 181 LYS A CA 1
ATOM 1516 C C . LYS A 1 181 ? 26.155 17.210 1.338 1.00 76.12 181 LYS A C 1
ATOM 1518 O O . LYS A 1 181 ? 25.760 18.000 2.184 1.00 76.12 181 LYS A O 1
ATOM 1523 N N . VAL A 1 182 ? 27.436 16.893 1.196 1.00 69.38 182 VAL A N 1
ATOM 1524 C CA . VAL A 1 182 ? 28.503 17.614 1.894 1.00 69.38 182 VAL A CA 1
ATOM 1525 C C . VAL A 1 182 ? 28.734 18.911 1.128 1.00 69.38 182 VAL A C 1
ATOM 1527 O O . VAL A 1 182 ? 29.056 18.885 -0.065 1.00 69.38 182 VAL A O 1
ATOM 1530 N N . SER A 1 183 ? 28.488 20.059 1.757 1.00 74.62 183 SER A N 1
ATOM 1531 C CA . SER A 1 183 ? 28.791 21.333 1.116 1.00 74.62 183 SER A CA 1
ATOM 1532 C C . SER A 1 183 ? 30.319 21.466 1.034 1.00 74.62 183 SER A C 1
ATOM 1534 O O . SER A 1 183 ? 31.025 21.281 2.023 1.00 74.62 183 SER A O 1
ATOM 1536 N N . LYS A 1 184 ? 30.864 21.727 -0.166 1.00 68.62 184 LYS A N 1
ATOM 1537 C CA . LYS A 1 184 ? 32.325 21.872 -0.345 1.00 68.62 184 LYS A CA 1
ATOM 1538 C C . LYS A 1 184 ? 32.877 22.962 0.580 1.00 68.62 184 LYS A C 1
ATOM 1540 O O . LYS A 1 184 ? 33.985 22.847 1.087 1.00 68.62 184 LYS A O 1
ATOM 1545 N N . THR A 1 185 ? 32.087 24.010 0.796 1.00 69.00 185 THR A N 1
ATOM 1546 C CA . THR A 1 185 ? 32.481 25.228 1.499 1.00 69.00 185 THR A CA 1
ATOM 1547 C C . THR A 1 185 ? 32.532 25.082 3.013 1.00 69.00 185 THR A C 1
ATOM 1549 O O . THR A 1 185 ? 33.385 25.710 3.616 1.00 69.00 185 THR A O 1
ATOM 1552 N N . GLU A 1 186 ? 31.709 24.248 3.645 1.00 64.81 186 GLU A N 1
ATOM 1553 C CA . GLU A 1 186 ? 31.652 24.151 5.116 1.00 64.81 186 GLU A CA 1
ATOM 1554 C C . GLU A 1 186 ? 32.909 23.498 5.706 1.00 64.81 186 GLU A C 1
ATOM 1556 O O . GLU A 1 186 ? 33.495 24.013 6.655 1.00 64.81 186 GLU A O 1
ATOM 1561 N N . SER A 1 187 ? 33.445 22.466 5.046 1.00 63.75 187 SER A N 1
ATOM 1562 C CA . SER A 1 187 ? 34.758 21.902 5.389 1.00 63.75 187 SER A CA 1
ATOM 1563 C C . SER A 1 187 ? 35.928 22.866 5.132 1.00 63.75 187 SER A C 1
ATOM 1565 O O . SER A 1 187 ? 36.975 22.744 5.771 1.00 63.75 187 SER A O 1
ATOM 1567 N N . HIS A 1 188 ? 35.771 23.836 4.222 1.00 61.44 188 HIS A N 1
ATOM 1568 C CA . HIS A 1 188 ? 36.768 24.891 4.016 1.00 61.44 188 HIS A CA 1
ATOM 1569 C C . HIS A 1 188 ? 36.614 26.034 5.031 1.00 61.44 188 HIS A C 1
ATOM 1571 O O . HIS A 1 188 ? 37.629 26.501 5.538 1.00 61.44 188 HIS A O 1
ATOM 1577 N N . MET A 1 189 ? 35.392 26.437 5.391 1.00 63.16 189 MET A N 1
ATOM 1578 C CA . MET A 1 189 ? 35.130 27.494 6.379 1.00 63.16 189 MET A CA 1
ATOM 1579 C C . MET A 1 189 ? 35.533 27.082 7.797 1.00 63.16 189 MET A C 1
ATOM 1581 O O . MET A 1 189 ? 36.156 27.877 8.491 1.00 63.16 189 MET A O 1
ATOM 1585 N N . ALA A 1 190 ? 35.345 25.814 8.180 1.00 64.69 190 ALA A N 1
ATOM 1586 C CA . ALA A 1 190 ? 35.822 25.304 9.471 1.00 64.69 190 ALA A CA 1
ATOM 1587 C C . ALA A 1 190 ? 37.355 25.421 9.647 1.00 64.69 190 ALA A C 1
ATOM 1589 O O . ALA A 1 190 ? 37.864 25.407 10.769 1.00 64.69 190 ALA A O 1
ATOM 1590 N N . ARG A 1 191 ? 38.118 25.540 8.546 1.00 64.94 191 ARG A N 1
ATOM 1591 C CA . ARG A 1 191 ? 39.561 25.837 8.585 1.00 64.94 191 ARG A CA 1
ATOM 1592 C C . ARG A 1 191 ? 39.869 27.332 8.702 1.00 64.94 191 ARG A C 1
ATOM 1594 O O . ARG A 1 191 ? 40.943 27.660 9.200 1.00 64.94 191 ARG A O 1
ATOM 1601 N N . PHE A 1 192 ? 38.968 28.204 8.252 1.00 53.06 192 PHE A N 1
ATOM 1602 C CA . PHE A 1 192 ? 39.095 29.654 8.404 1.00 53.06 192 PHE A CA 1
ATOM 1603 C C . PHE A 1 192 ? 38.735 30.098 9.826 1.00 53.06 192 PHE A C 1
ATOM 1605 O O . PHE A 1 192 ? 39.504 30.845 10.420 1.00 53.06 192 PHE A O 1
ATOM 1612 N N . GLU A 1 193 ? 37.669 29.553 10.419 1.00 58.47 193 GLU A N 1
ATOM 1613 C CA . GLU A 1 193 ? 37.266 29.890 11.798 1.00 58.47 193 GLU A CA 1
ATOM 1614 C C . GLU A 1 193 ? 38.306 29.438 12.835 1.00 58.47 193 GLU A C 1
ATOM 1616 O O . GLU A 1 193 ? 38.624 30.160 13.775 1.00 58.47 193 GLU A O 1
ATOM 1621 N N . LYS A 1 194 ? 38.960 28.287 12.619 1.00 58.25 194 LYS A N 1
ATOM 1622 C CA . LYS A 1 194 ? 40.066 27.839 13.489 1.00 58.25 194 LYS A CA 1
ATOM 1623 C C . LYS A 1 194 ? 41.332 28.707 13.399 1.00 58.25 194 LYS A C 1
ATOM 1625 O O . LYS A 1 194 ? 42.279 28.456 14.141 1.00 58.25 194 LYS A O 1
ATOM 1630 N N . LYS A 1 195 ? 41.378 29.699 12.506 1.00 52.06 195 LYS A N 1
ATOM 1631 C CA . LYS A 1 195 ? 42.518 30.608 12.313 1.00 52.06 195 LYS A CA 1
ATOM 1632 C C . LYS A 1 195 ? 42.156 32.089 12.488 1.00 52.06 195 LYS A C 1
ATOM 1634 O O . LYS A 1 195 ? 42.876 32.950 11.992 1.00 52.06 195 LYS A O 1
ATOM 1639 N N . GLU A 1 196 ? 41.125 32.406 13.271 1.00 50.78 196 GLU A N 1
ATOM 1640 C CA . GLU A 1 196 ? 40.862 33.791 13.709 1.00 50.78 196 GLU A CA 1
ATOM 1641 C C . GLU A 1 196 ? 41.901 34.343 14.711 1.00 50.78 196 GLU A C 1
ATOM 1643 O O . GLU A 1 196 ? 41.868 35.514 15.071 1.00 50.78 196 GLU A O 1
ATOM 1648 N N . GLY A 1 197 ? 42.895 33.545 15.113 1.00 44.75 197 GLY A N 1
ATOM 1649 C CA . GLY A 1 197 ? 43.933 33.944 16.070 1.00 44.75 197 GLY A CA 1
ATOM 1650 C C . GLY A 1 197 ? 45.069 34.836 15.550 1.00 44.75 197 GLY A C 1
ATOM 1651 O O . GLY A 1 197 ? 45.983 35.115 16.319 1.00 44.75 197 GLY A O 1
ATOM 1652 N N . GLY A 1 198 ? 45.070 35.296 14.294 1.00 44.00 198 GLY A N 1
ATOM 1653 C CA . GLY A 1 198 ? 46.028 36.333 13.892 1.00 44.00 198 GLY A CA 1
ATOM 1654 C C . GLY A 1 198 ? 46.458 36.303 12.438 1.00 44.00 198 GLY A C 1
ATOM 1655 O O . GLY A 1 198 ? 47.436 35.656 12.085 1.00 44.00 198 GLY A O 1
ATOM 1656 N N . HIS A 1 199 ? 45.807 37.118 11.614 1.00 49.56 199 HIS A N 1
ATOM 1657 C CA . HIS A 1 199 ? 46.394 37.591 10.364 1.00 49.56 199 HIS A CA 1
ATOM 1658 C C . HIS A 1 199 ? 46.10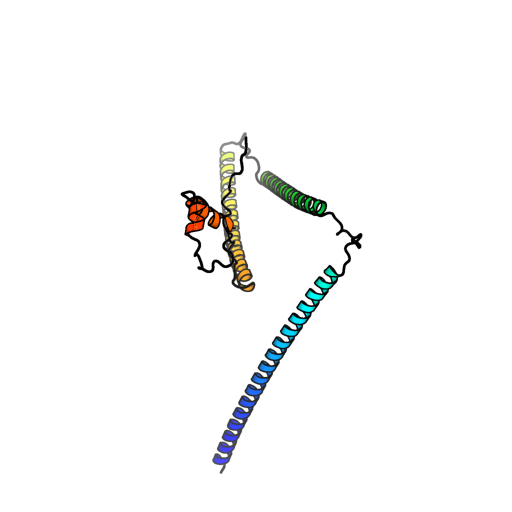6 39.085 10.198 1.00 49.56 199 HIS A C 1
ATOM 1660 O O . HIS A 1 199 ? 45.342 39.515 9.340 1.00 49.56 199 HIS A O 1
ATOM 1666 N N . SER A 1 200 ? 46.774 39.891 11.031 1.00 53.03 200 SER A N 1
ATOM 1667 C CA . SER A 1 200 ? 47.160 41.242 10.616 1.00 53.03 200 SER A CA 1
ATOM 1668 C C . SER A 1 200 ? 47.886 41.136 9.271 1.00 53.03 200 SER A C 1
ATOM 1670 O O . SER A 1 200 ? 48.699 40.229 9.072 1.00 53.03 200 SER A O 1
ATOM 1672 N N . LEU A 1 201 ? 47.600 42.065 8.357 1.00 60.19 201 LEU A N 1
ATOM 1673 C CA . LEU A 1 201 ? 48.151 42.159 6.996 1.00 60.19 201 LEU A CA 1
ATOM 1674 C C . LEU A 1 201 ? 49.697 42.078 6.975 1.00 60.19 201 LEU A C 1
ATOM 1676 O O . LEU A 1 201 ? 50.294 41.620 6.001 1.00 60.19 201 LEU A O 1
ATOM 1680 N N . SER A 1 202 ? 50.337 42.421 8.097 1.00 65.69 202 SER A N 1
ATOM 1681 C CA . SER A 1 202 ? 51.772 42.247 8.344 1.00 65.69 202 SER A CA 1
ATOM 1682 C C . SER A 1 202 ? 52.241 40.779 8.263 1.00 65.69 202 SER A C 1
ATOM 1684 O O . SER A 1 202 ? 53.264 40.482 7.647 1.00 65.69 202 SER A O 1
ATOM 1686 N N . SER A 1 203 ? 51.460 39.825 8.781 1.00 59.78 203 SER A N 1
ATOM 1687 C CA . SER A 1 203 ? 51.804 38.393 8.753 1.00 59.78 203 SER A CA 1
ATOM 1688 C C . SER A 1 203 ? 51.618 37.760 7.367 1.00 59.78 203 SER A C 1
ATOM 1690 O O . SER A 1 203 ? 52.317 36.811 7.025 1.00 59.78 203 SER A O 1
ATOM 1692 N N . PHE A 1 204 ? 50.735 38.312 6.526 1.00 72.94 204 PHE A N 1
ATOM 1693 C CA . PHE A 1 204 ? 50.623 37.885 5.127 1.00 72.94 204 PHE A CA 1
ATOM 1694 C C . PHE A 1 204 ? 51.891 38.240 4.339 1.00 72.94 204 PHE A C 1
ATOM 1696 O O . PHE A 1 204 ? 52.390 37.426 3.565 1.00 72.94 204 PHE A O 1
ATOM 1703 N N . ARG A 1 205 ? 52.459 39.429 4.584 1.00 70.88 205 ARG A N 1
ATOM 1704 C CA . ARG A 1 205 ? 53.696 39.876 3.931 1.00 70.88 205 ARG A CA 1
ATOM 1705 C C . ARG A 1 205 ? 54.911 39.021 4.299 1.00 70.88 205 ARG A C 1
ATOM 1707 O O . ARG A 1 205 ? 55.724 38.760 3.420 1.00 70.88 205 ARG A O 1
ATOM 1714 N N . SER A 1 206 ? 55.023 38.544 5.541 1.00 68.94 206 SER A N 1
ATOM 1715 C CA . SER A 1 206 ? 56.175 37.726 5.961 1.00 68.94 206 SER A CA 1
ATOM 1716 C C . SER A 1 206 ? 56.180 36.306 5.383 1.00 68.94 206 SER A C 1
ATOM 1718 O O . SER A 1 206 ? 57.235 35.680 5.305 1.00 68.94 206 SER A O 1
ATOM 1720 N N . GLN A 1 207 ? 55.026 35.793 4.950 1.00 75.00 207 GLN A N 1
ATOM 1721 C CA . GLN A 1 207 ? 54.899 34.453 4.367 1.00 75.00 207 GLN A CA 1
ATOM 1722 C C . GLN A 1 207 ? 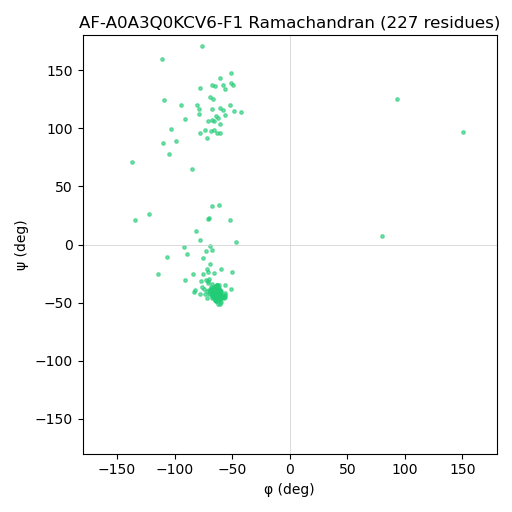55.108 34.419 2.844 1.00 75.00 207 GLN A C 1
ATOM 1724 O O . GLN A 1 207 ? 55.195 33.337 2.254 1.00 75.00 207 GLN A O 1
ATOM 1729 N N . LEU A 1 208 ? 55.204 35.584 2.197 1.00 74.88 208 LEU A N 1
ATOM 1730 C CA . LEU A 1 208 ? 55.491 35.688 0.772 1.00 74.88 208 LEU A CA 1
ATOM 1731 C C . LEU A 1 208 ? 56.997 35.536 0.536 1.00 74.88 208 LEU A C 1
ATOM 1733 O O . LEU A 1 208 ? 57.810 36.322 1.017 1.00 74.88 208 LEU A O 1
A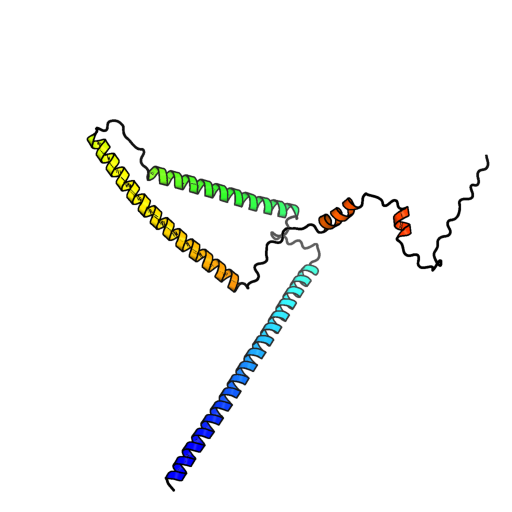TOM 1737 N N . LYS A 1 209 ? 57.375 34.517 -0.240 1.00 72.31 209 LYS A N 1
ATOM 1738 C CA . LYS A 1 209 ? 58.757 34.328 -0.692 1.00 72.31 209 LYS A CA 1
ATOM 1739 C C . LYS A 1 209 ? 59.162 35.523 -1.562 1.00 72.31 209 LYS A C 1
ATOM 1741 O O . LYS A 1 209 ? 58.685 35.649 -2.686 1.00 72.31 209 LYS A O 1
ATOM 1746 N N . SER A 1 210 ? 60.041 36.382 -1.048 1.00 69.69 210 SER A N 1
ATOM 1747 C CA . SER A 1 210 ? 60.692 37.428 -1.839 1.00 69.69 210 SER A CA 1
ATOM 1748 C C . SER A 1 210 ? 61.630 36.772 -2.853 1.00 69.69 210 SER A C 1
ATOM 1750 O O . SER A 1 210 ? 62.673 36.223 -2.498 1.00 69.69 210 SER A O 1
ATOM 1752 N N . THR A 1 211 ? 61.248 36.780 -4.127 1.00 60.47 211 THR A N 1
ATOM 1753 C CA . THR A 1 211 ? 62.183 36.520 -5.221 1.00 60.47 211 THR A CA 1
ATOM 1754 C C . THR A 1 211 ? 62.949 37.818 -5.432 1.00 60.47 211 THR A C 1
ATOM 1756 O O . THR A 1 211 ? 62.326 38.797 -5.835 1.00 60.47 211 THR A O 1
ATOM 1759 N N . GLY A 1 212 ? 64.252 37.851 -5.134 1.00 63.09 212 GLY A N 1
ATOM 1760 C CA . GLY A 1 212 ? 65.127 39.040 -5.153 1.00 63.09 212 GLY A CA 1
ATOM 1761 C C . GLY A 1 212 ? 65.309 39.750 -6.508 1.00 63.09 212 GLY A C 1
ATOM 1762 O O . GLY A 1 212 ? 66.375 40.280 -6.796 1.00 63.09 212 GLY A O 1
ATOM 1763 N N . HIS A 1 213 ? 64.288 39.772 -7.359 1.00 56.50 213 HIS A N 1
ATOM 1764 C CA . HIS A 1 213 ? 64.215 40.553 -8.579 1.00 56.50 213 HIS A CA 1
ATOM 1765 C C . HIS A 1 213 ? 63.403 41.825 -8.326 1.00 56.50 213 HIS A C 1
ATOM 1767 O O . HIS A 1 213 ? 62.195 41.878 -8.542 1.00 56.50 213 HIS A O 1
ATOM 1773 N N . SER A 1 214 ? 64.105 42.879 -7.907 1.00 58.91 214 SER A N 1
ATOM 1774 C CA . SER A 1 214 ? 63.578 44.228 -7.655 1.00 58.91 214 SER A CA 1
ATOM 1775 C C . SER A 1 214 ? 63.193 45.003 -8.924 1.00 58.91 214 SER A C 1
ATOM 1777 O O . SER A 1 214 ? 63.112 46.226 -8.900 1.00 58.91 214 SER A O 1
ATOM 1779 N N . LYS A 1 215 ? 62.932 44.330 -10.051 1.00 63.12 215 LYS A N 1
ATOM 1780 C CA . LYS A 1 215 ? 62.663 45.021 -11.324 1.00 63.12 215 LYS A CA 1
ATOM 1781 C C . LYS A 1 215 ? 61.326 45.774 -11.337 1.00 63.12 215 LYS A C 1
ATOM 1783 O O . LYS A 1 215 ? 61.122 46.625 -12.193 1.00 63.12 215 LYS A O 1
ATOM 1788 N N . TYR A 1 216 ? 60.439 45.456 -10.395 1.00 63.09 216 TYR A N 1
ATOM 1789 C CA . TYR A 1 216 ? 59.124 46.082 -10.235 1.00 63.09 216 TYR A CA 1
ATOM 1790 C C . TYR A 1 216 ? 58.828 46.446 -8.774 1.00 63.09 216 TYR A C 1
ATOM 1792 O O . TYR A 1 216 ? 57.663 46.573 -8.401 1.00 63.09 216 TYR A O 1
ATOM 1800 N N . ALA A 1 217 ? 59.863 46.575 -7.931 1.00 65.38 217 ALA A N 1
ATOM 1801 C CA . ALA A 1 217 ? 59.679 47.136 -6.599 1.00 65.38 217 ALA A CA 1
ATOM 1802 C C . ALA A 1 217 ? 59.275 48.603 -6.782 1.00 65.38 217 ALA A C 1
ATOM 1804 O O . ALA A 1 217 ? 60.074 49.419 -7.231 1.00 65.38 217 ALA A O 1
ATOM 1805 N N . LEU A 1 218 ? 57.998 48.892 -6.535 1.00 59.47 218 LEU A N 1
ATOM 1806 C CA . LEU A 1 218 ? 57.470 50.247 -6.547 1.00 59.47 218 LEU A CA 1
ATOM 1807 C C . LEU A 1 218 ? 58.233 51.019 -5.466 1.00 59.47 218 LEU A C 1
ATOM 1809 O O . LEU A 1 218 ? 58.164 50.633 -4.300 1.00 59.47 218 LEU A O 1
ATOM 1813 N N . GLU A 1 219 ? 58.986 52.050 -5.849 1.00 48.91 219 GLU A N 1
ATOM 1814 C CA . GLU A 1 219 ? 59.567 52.971 -4.876 1.00 48.91 219 GLU A CA 1
ATOM 1815 C C . GLU A 1 219 ? 58.415 53.560 -4.062 1.00 48.91 219 GLU A C 1
ATOM 1817 O O . GLU A 1 219 ? 57.526 54.226 -4.607 1.00 48.91 219 GLU A O 1
ATOM 1822 N N . GLU A 1 220 ? 58.402 53.258 -2.763 1.00 54.62 220 GLU A N 1
ATOM 1823 C CA . GLU A 1 220 ? 57.617 54.002 -1.791 1.00 54.62 220 GLU A CA 1
ATOM 1824 C C . GLU A 1 220 ? 58.142 55.436 -1.853 1.00 54.62 220 GLU A C 1
ATOM 1826 O O . GLU A 1 220 ? 59.190 55.772 -1.310 1.00 54.62 220 GLU A O 1
ATOM 1831 N N . LYS A 1 221 ? 57.454 56.268 -2.641 1.00 40.91 221 LYS A N 1
ATOM 1832 C CA . LYS A 1 221 ? 57.627 57.711 -2.611 1.00 40.91 221 LYS A CA 1
ATOM 1833 C C . LYS A 1 221 ? 57.195 58.160 -1.226 1.00 40.91 221 LYS A C 1
ATOM 1835 O O . LYS A 1 221 ? 56.004 58.338 -0.979 1.00 40.91 221 LYS A O 1
ATOM 1840 N N . ASP A 1 222 ? 58.182 58.308 -0.353 1.00 40.19 222 ASP A N 1
ATOM 1841 C CA . ASP A 1 222 ? 58.047 59.033 0.894 1.00 40.19 222 ASP A CA 1
ATOM 1842 C C . ASP A 1 222 ? 57.473 60.415 0.589 1.00 40.19 222 ASP A C 1
ATOM 1844 O O . ASP A 1 222 ? 58.009 61.208 -0.195 1.00 40.19 222 ASP A O 1
ATOM 1848 N N . GLU A 1 223 ? 56.320 60.667 1.190 1.00 39.53 223 GLU A N 1
ATOM 1849 C CA . GLU A 1 223 ? 55.651 61.948 1.172 1.00 39.53 223 GLU A CA 1
ATOM 1850 C C . GLU A 1 223 ? 56.552 63.004 1.822 1.00 39.53 223 GLU A C 1
ATOM 1852 O O . GLU A 1 223 ? 56.657 63.102 3.044 1.00 39.53 223 GLU A O 1
ATOM 1857 N N . VAL A 1 224 ? 57.190 63.846 1.009 1.00 42.47 224 VAL A N 1
ATOM 1858 C CA . VAL A 1 224 ? 57.678 65.138 1.492 1.00 42.47 224 VAL A CA 1
ATOM 1859 C C . VAL A 1 224 ? 56.496 66.091 1.571 1.00 42.47 224 VAL A C 1
ATOM 1861 O O . VAL A 1 224 ? 56.079 66.710 0.591 1.00 42.47 224 VAL A O 1
ATOM 1864 N N . ALA A 1 225 ? 55.956 66.171 2.783 1.00 45.69 225 ALA A N 1
ATOM 1865 C CA . ALA A 1 225 ? 55.087 67.231 3.250 1.00 45.69 225 ALA A CA 1
ATOM 1866 C C . ALA A 1 225 ? 55.613 68.601 2.792 1.00 45.69 225 ALA A C 1
ATOM 1868 O O . ALA A 1 225 ? 56.664 69.057 3.240 1.00 45.69 225 ALA A O 1
ATOM 1869 N N . ASN A 1 226 ? 54.864 69.277 1.922 1.00 38.78 226 ASN A N 1
ATOM 1870 C CA . ASN A 1 226 ? 55.020 70.709 1.720 1.00 38.78 226 ASN A CA 1
ATOM 1871 C C . ASN A 1 226 ? 53.790 71.412 2.293 1.00 38.78 226 ASN A C 1
ATOM 1873 O O . ASN A 1 226 ? 52.798 71.639 1.604 1.00 38.78 226 ASN A O 1
ATOM 1877 N N . THR A 1 227 ? 53.858 71.716 3.585 1.00 37.66 227 THR A N 1
ATOM 1878 C CA . THR A 1 227 ? 53.034 72.745 4.220 1.00 37.66 227 THR A CA 1
ATOM 1879 C C . THR A 1 227 ? 53.813 74.059 4.250 1.00 37.66 227 THR A C 1
ATOM 1881 O O . THR A 1 227 ? 54.832 74.134 4.943 1.00 37.66 227 THR A O 1
ATOM 1884 N N . PRO A 1 228 ? 53.303 75.126 3.620 1.00 40.94 228 PRO A N 1
ATOM 1885 C CA . PRO A 1 228 ? 53.492 76.483 4.099 1.00 40.94 228 PRO A CA 1
ATOM 1886 C C . PRO A 1 228 ? 52.165 77.033 4.657 1.00 40.94 228 PRO A C 1
ATOM 1888 O O . PRO A 1 228 ? 51.159 77.019 3.959 1.00 40.94 228 PRO A O 1
ATOM 1891 N N . LYS A 1 229 ? 52.234 77.471 5.925 1.00 40.69 229 LYS A N 1
ATOM 1892 C CA . LYS A 1 229 ? 51.340 78.355 6.710 1.00 40.69 229 LYS A CA 1
ATOM 1893 C C . LYS A 1 229 ? 49.866 78.502 6.322 1.00 40.69 229 LYS A C 1
ATOM 1895 O O . LYS A 1 229 ? 49.583 79.151 5.296 1.00 40.69 229 LYS A O 1
#

Sequence (229 aa):
MSDEESQQSSSEESEEESEEETEKEKREKEEERRRREEEVAQERQRKLEEKKRKEAEEASKKQRKPGQKRKGLGGLSKEKKRLLKQLIMQKAADEMKAEMKRRQEERENFLRGKVEPLKLDGLGENDLNAKVKQLYERVRQLEGDKYDWEEKLRRQDFEINELTIKVNDVKGKFVKPVLKKVSKTESHMARFEKKEGGHSLSSFRSQLKSTGHSKYALEEKDEVANTPK

Solvent-accessible surface area (backbone atoms only — not comparable to full-atom values): 13776 Å² total; per-residue (Å²): 109,74,71,55,56,55,50,48,53,55,50,51,53,55,50,50,53,51,51,51,50,54,50,50,51,51,51,52,53,50,52,52,51,50,51,52,52,49,50,53,50,51,52,50,51,50,53,51,50,51,49,50,51,52,50,52,53,50,50,55,61,67,70,54,62,99,74,77,69,56,96,47,99,80,66,62,53,74,66,56,50,52,52,50,52,49,50,54,52,48,50,53,52,52,51,52,51,51,51,52,50,50,54,48,52,52,48,50,52,50,48,55,72,72,50,75,82,88,82,66,84,91,61,51,72,69,57,47,53,53,50,52,54,52,51,50,53,51,49,55,51,52,53,51,56,48,50,55,50,50,54,49,49,54,52,49,53,50,50,52,49,53,49,51,51,52,56,44,54,75,72,46,86,70,80,75,73,88,75,76,87,73,60,78,60,58,72,52,46,61,58,53,65,77,51,75,86,70,73,58,73,68,58,58,58,74,72,52,83,79,69,93,68,69,88,76,64,75,76,81,76,76,81,78,82,82,84,80,134

Foldseek 3Di:
DVVVVVVVVVVVVVVVVVVVVVVVVVVVVVVVVVVVVVVVVVVVVVVVVVVVVVVVVVVVVVPPDPPPQPPDPPNDDPVRVVVVVVVVVVVVVVVVVVVVVVVVVVVVVVCPVVDDPDDPPPDDPVRVVVVVVVVVVVVVVVVVVVVVVVVVVVVVVVVVVVVVVVVCVVVPPCPPPDDDDDPPVVVVVVVVVVPPPDDDVVVVVVPDDDPPPCVPVPPPPDDPDDDDD

InterPro domains:
  IPR001978 Troponin [PF00992] (81-210)
  IPR027707 Troponin T [PTHR11521] (17-185)
  IPR038077 Troponin domain superfamily [G3DSA:1.20.5.350] (65-226)
  IPR038077 Troponin domain superfamily [SSF90250] (76-220)

Organism: Schistosoma mansoni (NCBI:txid6183)

pLDDT: mean 80.43, std 16.43, range [37.66, 97.94]